Protein AF-A0A2L2Y731-F1 (afdb_monomer_lite)

InterPro domains:
  IPR002656 Acyltransferase 3 domain [PF01757] (17-222)
  IPR052728 Oxygen and lipid transport regulator [PTHR11161] (10-225)

Structure (mmCIF, N/CA/C/O backbone):
data_AF-A0A2L2Y731-F1
#
_entry.id   AF-A0A2L2Y731-F1
#
loop_
_atom_site.group_PDB
_atom_site.id
_atom_site.type_symbol
_atom_site.label_atom_id
_atom_site.label_alt_id
_atom_site.label_comp_id
_atom_site.label_asym_id
_atom_site.label_entity_id
_atom_site.label_seq_id
_atom_site.pdbx_PDB_ins_code
_atom_site.Cartn_x
_atom_site.Cartn_y
_atom_site.Cartn_z
_atom_site.occupancy
_atom_site.B_iso_or_equiv
_atom_site.auth_seq_id
_atom_site.auth_comp_id
_atom_site.auth_asym_id
_atom_site.auth_atom_id
_atom_site.pdbx_PDB_model_num
ATOM 1 N N . ASP A 1 1 ? 22.117 -22.634 -29.879 1.00 52.34 1 ASP A N 1
ATOM 2 C CA . ASP A 1 1 ? 20.679 -22.924 -29.989 1.00 52.34 1 ASP A CA 1
ATOM 3 C C . ASP A 1 1 ? 19.854 -22.166 -28.967 1.00 52.34 1 ASP A C 1
ATOM 5 O O . ASP A 1 1 ? 20.030 -22.319 -27.766 1.00 52.34 1 ASP A O 1
ATOM 9 N N . VAL A 1 2 ? 18.979 -21.293 -29.460 1.00 63.28 2 VAL A N 1
ATOM 10 C CA . VAL A 1 2 ? 18.017 -20.523 -28.650 1.00 63.28 2 VAL A CA 1
ATOM 11 C C . VAL A 1 2 ? 16.899 -21.435 -28.133 1.00 63.28 2 VAL A C 1
ATOM 13 O O . VAL A 1 2 ? 16.412 -21.269 -27.020 1.00 63.28 2 VAL A O 1
ATOM 16 N N . THR A 1 3 ? 16.549 -22.458 -28.910 1.00 61.66 3 THR A N 1
ATOM 17 C CA . THR A 1 3 ? 15.542 -23.473 -28.587 1.00 61.66 3 THR A CA 1
ATOM 18 C C . THR A 1 3 ? 15.926 -24.340 -27.391 1.00 61.66 3 THR A C 1
ATOM 20 O O . THR A 1 3 ? 15.078 -24.579 -26.536 1.00 61.66 3 THR A O 1
ATOM 23 N N . THR A 1 4 ? 17.189 -24.757 -27.262 1.00 68.75 4 THR A N 1
ATOM 24 C CA . THR A 1 4 ? 17.664 -25.487 -26.071 1.00 68.75 4 THR A CA 1
ATOM 25 C C . THR A 1 4 ? 17.659 -24.607 -24.825 1.00 68.75 4 THR A C 1
ATOM 27 O O . THR A 1 4 ? 17.184 -25.050 -23.786 1.00 68.75 4 THR A O 1
ATOM 30 N N . ARG A 1 5 ? 18.054 -23.331 -24.933 1.00 65.69 5 ARG A N 1
ATOM 31 C CA . ARG A 1 5 ? 17.978 -22.372 -23.812 1.00 65.69 5 ARG A CA 1
ATOM 32 C C . ARG A 1 5 ? 16.540 -22.106 -23.352 1.00 65.69 5 ARG A C 1
ATOM 34 O O . ARG A 1 5 ? 16.293 -22.017 -22.153 1.00 65.69 5 ARG A O 1
ATOM 41 N N . LEU A 1 6 ? 15.589 -22.017 -24.283 1.00 65.62 6 LEU A N 1
ATOM 42 C CA . LEU A 1 6 ? 14.163 -21.885 -23.960 1.00 65.62 6 LEU A CA 1
ATOM 43 C C . LEU A 1 6 ? 13.609 -23.155 -23.300 1.00 65.62 6 LEU A C 1
ATOM 45 O O . LEU A 1 6 ? 12.888 -23.065 -22.310 1.00 65.62 6 LEU A O 1
ATOM 49 N N . LEU A 1 7 ? 13.981 -24.336 -23.800 1.00 68.81 7 LEU A N 1
ATOM 50 C CA . LEU A 1 7 ? 13.594 -25.623 -23.212 1.00 68.81 7 LEU A CA 1
ATOM 51 C C . LEU A 1 7 ? 14.143 -25.804 -21.792 1.00 68.81 7 LEU A C 1
ATOM 53 O O . LEU A 1 7 ? 13.416 -26.268 -20.911 1.00 68.81 7 LEU A O 1
ATOM 57 N N . ASP A 1 8 ? 15.388 -25.401 -21.551 1.00 74.50 8 ASP A N 1
ATOM 58 C CA . ASP A 1 8 ? 15.994 -25.425 -20.221 1.00 74.50 8 ASP A CA 1
ATOM 59 C C . ASP A 1 8 ? 15.313 -24.426 -19.278 1.00 74.50 8 ASP A C 1
ATOM 61 O O . ASP A 1 8 ? 15.026 -24.769 -18.129 1.00 74.50 8 ASP A O 1
ATOM 65 N N . GLY A 1 9 ? 14.953 -23.238 -19.774 1.00 68.06 9 GLY A N 1
ATOM 66 C CA . GLY A 1 9 ? 14.154 -22.255 -19.039 1.00 68.06 9 GLY A CA 1
ATOM 67 C C . GLY A 1 9 ? 12.773 -22.783 -18.637 1.00 68.06 9 GLY A C 1
ATOM 68 O O . GLY A 1 9 ? 12.372 -22.638 -17.486 1.00 68.06 9 GLY A O 1
ATOM 69 N N . VAL A 1 10 ? 12.069 -23.477 -19.537 1.00 68.44 10 VAL A N 1
ATOM 70 C CA . VAL A 1 10 ? 10.760 -24.095 -19.248 1.00 68.44 10 VAL A CA 1
ATOM 71 C C . VAL A 1 10 ? 10.890 -25.254 -18.250 1.00 68.44 10 VAL A C 1
ATOM 73 O O . VAL A 1 10 ? 10.074 -25.387 -17.336 1.00 68.44 10 VAL A O 1
ATOM 76 N N . ARG A 1 11 ? 11.941 -26.077 -18.363 1.00 70.19 11 ARG A N 1
ATOM 77 C CA . ARG A 1 11 ? 12.226 -27.152 -17.394 1.00 70.19 11 ARG A CA 1
ATOM 78 C C . ARG A 1 11 ? 12.587 -26.610 -16.014 1.00 70.19 11 ARG A C 1
ATOM 80 O O . ARG A 1 11 ? 12.202 -27.209 -15.010 1.00 70.19 11 ARG A O 1
ATOM 87 N N . LEU A 1 12 ? 13.312 -25.493 -15.953 1.00 72.00 12 LEU A N 1
ATOM 88 C CA . LEU A 1 12 ? 13.607 -24.791 -14.707 1.00 72.00 12 LEU A CA 1
ATOM 89 C C . LEU A 1 12 ? 12.326 -24.194 -14.114 1.00 72.00 12 LEU A C 1
ATOM 91 O O . LEU A 1 12 ? 12.081 -24.369 -12.921 1.00 72.00 12 LEU A O 1
ATOM 95 N N . ALA A 1 13 ? 11.478 -23.601 -14.962 1.00 65.19 13 ALA A N 1
ATOM 96 C CA . ALA A 1 13 ? 10.186 -23.055 -14.577 1.00 65.19 13 ALA A CA 1
ATOM 97 C C . ALA A 1 13 ? 9.284 -24.101 -13.918 1.00 65.19 13 ALA A C 1
ATOM 99 O O . ALA A 1 13 ? 8.671 -23.820 -12.895 1.00 65.19 13 ALA A O 1
ATOM 100 N N . GLY A 1 14 ? 9.257 -25.333 -14.429 1.00 66.31 14 GLY A N 1
ATOM 101 C CA . GLY A 1 14 ? 8.464 -26.433 -13.868 1.00 66.31 14 GLY A CA 1
ATOM 102 C C . GLY A 1 14 ? 8.886 -26.924 -12.473 1.00 66.31 14 GLY A C 1
ATOM 103 O O . GLY A 1 14 ? 8.157 -27.707 -11.866 1.00 66.31 14 GLY A O 1
ATOM 104 N N . ARG A 1 15 ? 10.034 -26.495 -11.928 1.00 79.00 15 ARG A N 1
ATOM 105 C CA . ARG A 1 15 ? 10.490 -26.928 -10.594 1.00 79.00 15 ARG A CA 1
ATOM 106 C C . ARG A 1 15 ? 9.711 -26.222 -9.487 1.00 79.00 15 ARG A C 1
ATOM 108 O O . ARG A 1 15 ? 9.600 -25.003 -9.493 1.00 79.00 15 ARG A O 1
ATOM 115 N N . PHE A 1 16 ? 9.294 -26.968 -8.463 1.00 76.56 16 PHE A N 1
ATOM 116 C CA . PHE A 1 16 ? 8.518 -26.445 -7.328 1.00 76.56 16 PHE A CA 1
ATOM 117 C C . PHE A 1 16 ? 9.121 -25.186 -6.675 1.00 76.56 16 PHE A C 1
ATOM 119 O O . PHE A 1 16 ? 8.419 -24.209 -6.440 1.00 76.56 16 PHE A O 1
ATOM 126 N N . PHE A 1 17 ? 10.433 -25.157 -6.431 1.00 77.81 17 PHE A N 1
ATOM 127 C CA . PHE A 1 17 ? 11.078 -23.976 -5.843 1.00 77.81 17 PHE A CA 1
ATOM 128 C C . PHE A 1 17 ? 11.054 -22.755 -6.767 1.00 77.81 17 PHE A C 1
ATOM 130 O O . PHE A 1 17 ? 10.867 -21.631 -6.310 1.00 77.81 17 PHE A O 1
ATOM 137 N N . PHE A 1 18 ? 11.198 -22.972 -8.073 1.00 75.00 18 PHE A N 1
ATOM 138 C CA . PHE A 1 18 ? 11.141 -21.892 -9.051 1.00 75.00 18 PHE A CA 1
ATOM 139 C C . PHE A 1 18 ? 9.704 -21.379 -9.232 1.00 75.00 18 PHE A C 1
ATOM 141 O O . PHE A 1 18 ? 9.495 -20.190 -9.451 1.00 75.00 18 PHE A O 1
ATOM 148 N N . GLN A 1 19 ? 8.700 -22.237 -9.028 1.00 71.38 19 GLN A N 1
ATOM 149 C CA . GLN A 1 19 ? 7.291 -21.834 -8.987 1.00 71.38 19 GLN A CA 1
ATOM 150 C C . GLN A 1 19 ? 7.000 -20.839 -7.866 1.00 71.38 19 GLN A C 1
ATOM 152 O O . GLN A 1 19 ? 6.260 -19.882 -8.082 1.00 71.38 19 GLN A O 1
ATOM 157 N N . ILE A 1 20 ? 7.593 -21.023 -6.682 1.00 74.69 20 ILE A N 1
ATOM 158 C CA . ILE A 1 20 ? 7.459 -20.054 -5.583 1.00 74.69 20 ILE A CA 1
ATOM 159 C C . ILE A 1 20 ? 8.013 -18.692 -6.020 1.00 74.69 20 ILE A C 1
ATOM 161 O O . ILE A 1 20 ? 7.369 -17.669 -5.800 1.00 74.69 20 ILE A O 1
ATOM 165 N N . ALA A 1 21 ? 9.167 -18.680 -6.694 1.00 73.56 21 ALA A N 1
ATOM 166 C CA . ALA A 1 21 ? 9.780 -17.452 -7.188 1.00 73.56 21 ALA A CA 1
ATOM 167 C C . ALA A 1 21 ? 8.925 -16.755 -8.264 1.00 73.56 21 ALA A C 1
ATOM 169 O O . ALA A 1 21 ? 8.731 -15.544 -8.185 1.00 73.56 21 ALA A O 1
ATOM 170 N N . ILE A 1 22 ? 8.349 -17.489 -9.225 1.00 69.00 22 ILE A N 1
ATOM 171 C CA . ILE A 1 22 ? 7.478 -16.902 -10.265 1.00 69.00 22 ILE A CA 1
ATOM 172 C C . ILE A 1 22 ? 6.178 -16.343 -9.663 1.00 69.00 22 ILE A C 1
ATOM 174 O O . ILE A 1 22 ? 5.722 -15.269 -10.053 1.00 69.00 22 ILE A O 1
ATOM 178 N N . ASN A 1 23 ? 5.585 -17.033 -8.685 1.00 71.00 23 ASN A N 1
ATOM 179 C CA . ASN A 1 23 ? 4.350 -16.584 -8.031 1.00 71.00 23 ASN A CA 1
ATOM 180 C C . ASN A 1 23 ? 4.553 -15.399 -7.070 1.00 71.00 23 ASN A C 1
ATOM 182 O O . ASN A 1 23 ? 3.579 -14.892 -6.511 1.00 71.00 23 ASN A O 1
ATOM 186 N N . SER A 1 24 ? 5.784 -14.896 -6.919 1.00 71.25 24 SER A N 1
ATOM 187 C CA . SER A 1 24 ? 6.068 -13.665 -6.169 1.00 71.25 24 SER A CA 1
ATOM 188 C C . SER A 1 24 ? 5.296 -12.443 -6.684 1.00 71.25 24 SER A C 1
ATOM 190 O O . SER A 1 24 ? 5.097 -11.495 -5.930 1.00 71.25 24 SER A O 1
ATOM 192 N N . PHE A 1 25 ? 4.761 -12.487 -7.909 1.00 70.94 25 PHE A N 1
ATOM 193 C CA . PHE A 1 25 ? 3.849 -11.471 -8.446 1.00 70.94 25 PHE A CA 1
ATOM 194 C C . PHE A 1 25 ? 2.608 -11.204 -7.572 1.00 70.94 25 PHE A C 1
ATOM 196 O O . PHE A 1 25 ? 2.080 -10.095 -7.618 1.00 70.94 25 PHE A O 1
ATOM 203 N N . ALA A 1 26 ? 2.166 -12.173 -6.760 1.00 74.50 26 ALA A N 1
ATOM 204 C CA . ALA A 1 26 ? 1.059 -12.012 -5.808 1.00 74.50 26 ALA A CA 1
ATOM 205 C C . ALA A 1 26 ? 1.497 -11.482 -4.423 1.00 74.50 26 ALA A C 1
ATOM 207 O O . ALA A 1 26 ? 0.662 -11.227 -3.557 1.00 74.50 26 ALA A O 1
ATOM 208 N N . ALA A 1 27 ? 2.800 -11.302 -4.180 1.00 81.75 27 ALA A N 1
ATOM 209 C CA . ALA A 1 27 ? 3.315 -10.792 -2.909 1.00 81.75 27 ALA A CA 1
ATOM 210 C C . ALA A 1 27 ? 2.786 -9.392 -2.515 1.00 81.75 27 ALA A C 1
ATOM 212 O O . ALA A 1 27 ? 2.517 -9.204 -1.324 1.00 81.75 27 ALA A O 1
ATOM 213 N N . PRO A 1 28 ? 2.579 -8.426 -3.438 1.00 86.25 28 PRO A N 1
ATOM 214 C CA . PRO A 1 28 ? 2.056 -7.096 -3.107 1.00 86.25 28 PRO A CA 1
ATOM 215 C C . PRO A 1 28 ? 0.756 -7.108 -2.291 1.00 86.25 28 PRO A C 1
ATOM 217 O O . PRO A 1 28 ? 0.604 -6.319 -1.357 1.00 86.25 28 PRO A O 1
ATOM 220 N N . ASP A 1 29 ? -0.142 -8.061 -2.558 1.00 88.81 29 ASP A N 1
ATOM 221 C CA . ASP A 1 29 ? -1.413 -8.203 -1.839 1.00 88.81 29 ASP A CA 1
ATOM 222 C C . ASP A 1 29 ? -1.241 -8.497 -0.349 1.00 88.81 29 ASP A C 1
ATOM 224 O O . ASP A 1 29 ? -2.038 -8.047 0.479 1.00 88.81 29 ASP A O 1
ATOM 228 N N . THR A 1 30 ? -0.170 -9.201 0.025 1.00 91.81 30 TH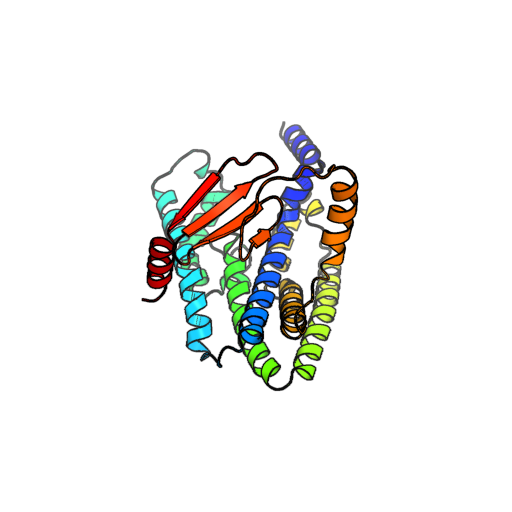R A N 1
ATOM 229 C CA . THR A 1 30 ? 0.130 -9.454 1.438 1.00 91.81 30 THR A CA 1
ATOM 230 C C . THR A 1 30 ? 0.528 -8.171 2.157 1.00 91.81 30 THR A C 1
ATOM 232 O O . THR A 1 30 ? 0.092 -7.937 3.285 1.00 91.81 30 THR A O 1
ATOM 235 N N . PHE A 1 31 ? 1.286 -7.291 1.500 1.00 93.00 31 PHE A N 1
ATOM 236 C CA . PHE A 1 31 ? 1.674 -6.011 2.080 1.00 93.00 31 PHE A CA 1
ATOM 237 C C . PHE A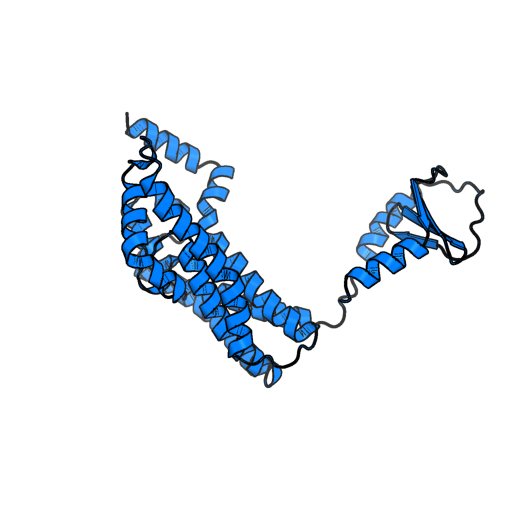 1 31 ? 0.483 -5.055 2.196 1.00 93.00 31 PHE A C 1
ATOM 239 O O . PHE A 1 31 ? 0.335 -4.401 3.232 1.00 93.00 31 PHE A O 1
ATOM 246 N N . PHE A 1 32 ? -0.418 -5.036 1.208 1.00 94.38 32 PHE A N 1
ATOM 247 C CA . PHE A 1 32 ? -1.672 -4.282 1.299 1.00 94.38 32 PHE A CA 1
ATOM 248 C C . PHE A 1 32 ? -2.548 -4.775 2.455 1.00 94.38 32 PHE A C 1
ATOM 250 O O . PHE A 1 32 ? -3.030 -3.965 3.254 1.00 94.38 32 PHE A O 1
ATOM 257 N N . PHE A 1 33 ? -2.690 -6.094 2.612 1.00 95.56 33 PHE A N 1
ATOM 258 C CA . PHE A 1 33 ? -3.380 -6.689 3.756 1.00 95.56 33 PHE A CA 1
ATOM 259 C C . PHE A 1 33 ? -2.761 -6.240 5.090 1.00 95.56 33 PHE A C 1
ATOM 261 O O . PHE A 1 33 ? -3.475 -5.741 5.966 1.00 95.56 33 PHE A O 1
ATOM 268 N N . ILE A 1 34 ? -1.437 -6.369 5.241 1.00 95.44 34 ILE A N 1
ATOM 269 C CA . ILE A 1 34 ? -0.715 -5.979 6.463 1.00 95.44 34 ILE A CA 1
ATOM 270 C C . ILE A 1 34 ? -0.903 -4.486 6.744 1.00 95.44 34 ILE A C 1
ATOM 272 O O . ILE A 1 34 ? -1.127 -4.095 7.892 1.00 95.44 34 ILE A O 1
ATOM 276 N N . SER A 1 35 ? -0.852 -3.648 5.710 1.00 94.81 35 SER A N 1
ATOM 277 C CA . SER A 1 35 ? -1.032 -2.208 5.846 1.00 94.81 35 SER A CA 1
ATOM 278 C C . SER A 1 35 ? -2.410 -1.851 6.406 1.00 94.81 35 SER A C 1
ATOM 280 O O . SER A 1 35 ? -2.499 -1.170 7.432 1.00 94.81 35 SER A O 1
ATOM 282 N N . GLY A 1 36 ? -3.488 -2.350 5.791 1.00 95.38 36 GLY A N 1
ATOM 283 C CA . GLY A 1 36 ? -4.854 -2.108 6.264 1.00 95.38 36 GLY A CA 1
ATOM 284 C C . GLY A 1 36 ? -5.088 -2.657 7.675 1.00 95.38 36 GLY A C 1
ATOM 285 O O . GLY A 1 36 ? -5.687 -1.983 8.520 1.00 95.38 36 GLY A O 1
ATOM 286 N N . PHE A 1 37 ? -4.546 -3.847 7.958 1.00 96.12 37 PHE A N 1
ATOM 287 C CA . PHE A 1 37 ? -4.585 -4.470 9.280 1.00 96.12 37 PHE A CA 1
ATOM 288 C C . PHE A 1 37 ? -3.946 -3.584 10.351 1.00 96.12 37 PHE A C 1
ATOM 290 O O . PHE A 1 37 ? -4.599 -3.257 11.345 1.00 96.12 37 PHE A O 1
ATOM 297 N N . LEU A 1 38 ? -2.696 -3.161 10.149 1.00 94.50 38 LEU A N 1
ATOM 298 C CA . LEU A 1 38 ? -1.937 -2.397 11.139 1.00 94.50 38 LEU A CA 1
ATOM 299 C C . LEU A 1 38 ? -2.563 -1.034 11.416 1.00 94.50 38 LEU A C 1
ATOM 301 O O . LEU A 1 38 ? -2.628 -0.624 12.577 1.00 94.50 38 LEU A O 1
ATOM 305 N N . VAL A 1 39 ? -3.048 -0.338 10.387 1.00 94.25 39 VAL A N 1
ATOM 306 C CA . VAL A 1 39 ? -3.658 0.990 10.544 1.00 94.25 39 VAL A CA 1
ATOM 307 C C . VAL A 1 39 ? -4.889 0.917 11.442 1.00 94.25 39 VAL A C 1
ATOM 309 O O . VAL A 1 39 ? -5.013 1.705 12.380 1.00 94.25 39 VAL A O 1
ATOM 312 N N . VAL A 1 40 ? -5.777 -0.048 11.204 1.00 94.69 40 VAL A N 1
ATOM 313 C CA . VAL A 1 40 ? -7.011 -0.194 11.988 1.00 94.69 40 VAL A CA 1
ATOM 314 C C . VAL A 1 40 ? -6.721 -0.781 13.361 1.00 94.69 40 VAL A C 1
ATOM 316 O O . VAL A 1 40 ? -7.232 -0.265 14.355 1.00 94.69 40 VAL A O 1
ATOM 319 N N . TYR A 1 41 ? -5.874 -1.811 13.433 1.00 94.31 41 TYR A N 1
ATOM 320 C CA . TYR A 1 41 ? -5.507 -2.451 14.691 1.00 94.31 41 TYR A CA 1
ATOM 321 C C . TYR A 1 41 ? -4.855 -1.455 15.652 1.00 94.31 41 TYR A C 1
ATOM 323 O O . TYR A 1 41 ? -5.325 -1.318 16.775 1.00 94.31 41 TYR A O 1
ATOM 331 N N . SER A 1 42 ? -3.839 -0.705 15.218 1.00 91.88 42 SER A N 1
ATOM 332 C CA . SER A 1 42 ? -3.160 0.284 16.069 1.00 91.88 42 SER A CA 1
ATOM 333 C C . SER A 1 42 ? -4.110 1.384 16.550 1.00 91.88 42 SER A C 1
ATOM 335 O O . SER A 1 42 ? -4.182 1.653 17.748 1.00 91.88 42 SER A O 1
ATOM 337 N N . ASN A 1 43 ? -4.905 1.968 15.648 1.00 91.62 43 ASN A N 1
ATOM 338 C CA . ASN A 1 43 ? -5.817 3.061 15.986 1.00 91.62 43 ASN A CA 1
ATOM 339 C C . ASN A 1 43 ? -6.955 2.635 16.920 1.00 91.62 43 ASN A C 1
ATOM 341 O O . ASN A 1 43 ? -7.367 3.432 17.763 1.00 91.62 43 ASN A O 1
ATOM 345 N N . MET A 1 44 ? -7.474 1.415 16.767 1.00 90.00 44 MET A N 1
ATOM 346 C CA . MET A 1 44 ? -8.564 0.894 17.599 1.00 90.00 44 MET A CA 1
ATOM 347 C C . MET A 1 44 ? -8.052 0.289 18.908 1.00 90.00 44 MET A C 1
ATOM 349 O O . MET A 1 44 ? -8.656 0.498 19.954 1.00 90.00 44 MET A O 1
ATOM 353 N N . LYS A 1 45 ? -6.932 -0.442 18.884 1.00 88.56 45 LYS A N 1
ATOM 354 C CA . LYS A 1 45 ? -6.387 -1.107 20.075 1.00 88.56 45 LYS A CA 1
ATOM 355 C C . LYS A 1 45 ? -5.815 -0.114 21.080 1.00 88.56 45 LYS A C 1
ATOM 357 O O . LYS A 1 45 ? -6.012 -0.295 22.278 1.00 88.56 45 LYS A O 1
ATOM 362 N N . LEU A 1 46 ? -5.111 0.905 20.588 1.00 86.50 46 LEU A N 1
ATOM 363 C CA . LEU A 1 46 ? -4.502 1.950 21.412 1.00 86.50 46 LEU A CA 1
ATOM 364 C C . LEU A 1 46 ? -5.446 3.139 21.651 1.00 86.50 46 LEU A C 1
ATOM 366 O O . LEU A 1 46 ? -5.047 4.089 22.312 1.00 86.50 46 LEU A O 1
ATOM 370 N N . ASN A 1 47 ? -6.679 3.103 21.120 1.00 85.38 47 ASN A N 1
ATOM 371 C CA . ASN A 1 47 ? -7.649 4.203 21.197 1.00 85.38 47 ASN A CA 1
ATOM 372 C C . ASN A 1 47 ? -7.036 5.570 20.838 1.00 85.38 47 ASN A C 1
ATOM 374 O O . ASN A 1 47 ? -7.247 6.565 21.532 1.00 85.38 47 ASN A O 1
ATOM 378 N N . LEU A 1 48 ? -6.263 5.619 19.748 1.00 87.00 48 LEU A N 1
ATOM 379 C CA . LEU A 1 48 ? -5.581 6.845 19.337 1.00 87.00 48 LEU A CA 1
ATOM 380 C C . LEU A 1 48 ? -6.596 7.948 18.995 1.00 87.00 48 LEU A C 1
ATOM 382 O O . LEU A 1 48 ? -7.633 7.655 18.377 1.00 87.00 48 LEU A O 1
ATOM 386 N N . PRO A 1 49 ? -6.298 9.217 19.338 1.00 87.38 49 PRO A N 1
ATOM 387 C CA . PRO A 1 49 ? -7.152 10.339 18.983 1.00 87.38 49 PRO A CA 1
ATOM 388 C C . PRO A 1 49 ? -7.265 10.486 17.463 1.00 87.38 49 PRO A C 1
ATOM 390 O O . PRO A 1 49 ? -6.484 9.939 16.678 1.00 87.38 49 PRO A O 1
ATOM 393 N N . LYS A 1 50 ? -8.270 11.242 17.017 1.00 86.62 50 LYS A N 1
ATOM 394 C CA . LYS A 1 50 ? -8.431 11.532 15.593 1.00 86.62 50 LYS A CA 1
ATOM 395 C C . LYS A 1 50 ? -7.282 12.421 15.117 1.00 86.62 50 LYS A C 1
ATOM 397 O O . LYS A 1 50 ? -7.244 13.609 15.408 1.00 86.62 50 LYS A O 1
ATOM 402 N N . ILE A 1 51 ? -6.396 11.834 14.325 1.00 88.44 51 ILE A N 1
ATOM 403 C CA . ILE A 1 51 ? -5.314 12.545 13.650 1.00 88.44 51 ILE A CA 1
ATOM 404 C C . ILE A 1 51 ? -5.907 13.369 12.489 1.00 88.44 51 ILE A C 1
ATOM 406 O O . ILE A 1 51 ? -6.787 12.862 11.775 1.00 88.44 51 ILE A O 1
ATOM 410 N N . PRO A 1 52 ? -5.483 14.629 12.275 1.00 93.50 52 PRO A N 1
ATOM 411 C CA . PRO A 1 52 ? -5.915 15.409 11.119 1.00 93.50 52 PRO A CA 1
ATOM 412 C C . PRO A 1 52 ? -5.458 14.749 9.812 1.00 93.50 52 PRO A C 1
ATOM 414 O O . PRO A 1 52 ? -4.370 14.182 9.737 1.00 93.50 52 PRO A O 1
ATOM 417 N N . PHE A 1 53 ? -6.298 14.834 8.776 1.00 93.25 53 PHE A N 1
ATOM 418 C CA . PHE A 1 53 ? -6.080 14.166 7.487 1.00 93.25 53 PHE A CA 1
ATOM 419 C C . PHE A 1 53 ? -4.700 14.464 6.891 1.00 93.25 53 PHE A C 1
ATOM 421 O O . PHE A 1 53 ? -3.975 13.543 6.524 1.00 93.25 53 PHE A O 1
ATOM 428 N N . VAL A 1 54 ? -4.320 15.745 6.866 1.00 93.81 54 VAL A N 1
ATOM 429 C CA . VAL A 1 54 ? -3.047 16.195 6.289 1.00 93.81 54 VAL A CA 1
ATOM 430 C C . VAL A 1 54 ? -1.867 15.532 6.989 1.00 93.81 54 VAL A C 1
ATOM 432 O O . VAL A 1 54 ? -1.025 14.948 6.322 1.00 93.81 54 VAL A O 1
ATOM 435 N N . TYR A 1 55 ? -1.832 15.544 8.324 1.00 93.19 55 TYR A N 1
ATOM 436 C CA . TYR A 1 55 ? -0.747 14.913 9.081 1.00 93.19 55 TYR A CA 1
ATOM 437 C C . TYR A 1 55 ? -0.707 13.398 8.863 1.00 93.19 55 TYR A C 1
ATOM 439 O O . TYR A 1 55 ? 0.362 12.828 8.667 1.00 93.19 55 TYR A O 1
ATOM 447 N N . PHE A 1 56 ? -1.875 12.748 8.855 1.00 92.06 56 PHE A N 1
ATOM 448 C CA . PHE A 1 56 ? -1.984 11.303 8.666 1.00 92.06 56 PHE A CA 1
ATOM 449 C C . PHE A 1 56 ? -1.356 10.850 7.344 1.00 92.06 56 PHE A C 1
ATOM 451 O O . PHE A 1 56 ? -0.574 9.898 7.343 1.00 92.06 56 PHE A O 1
ATOM 458 N N . VAL A 1 57 ? -1.668 11.544 6.243 1.00 94.19 57 VAL A N 1
ATOM 459 C CA . VAL A 1 57 ? -1.144 11.246 4.900 1.00 94.19 57 VAL A CA 1
ATOM 460 C C . VAL A 1 57 ? 0.307 11.696 4.760 1.00 94.19 57 VAL A C 1
ATOM 462 O O . VAL A 1 57 ? 1.140 10.912 4.309 1.00 94.19 57 VAL A O 1
ATOM 465 N N . LEU A 1 58 ? 0.632 12.918 5.194 1.00 94.38 58 LEU A N 1
ATOM 466 C CA . LEU A 1 58 ? 1.966 13.499 5.047 1.00 94.38 58 LEU A CA 1
ATOM 467 C C . LEU A 1 58 ? 3.032 12.689 5.790 1.00 94.38 58 LEU A C 1
ATOM 469 O O . LEU A 1 58 ? 4.106 12.460 5.244 1.00 94.38 58 LEU A O 1
ATOM 473 N N . TYR A 1 59 ? 2.728 12.196 6.994 1.00 92.38 59 TYR A N 1
ATOM 474 C CA . TYR A 1 59 ? 3.650 11.354 7.758 1.00 92.38 59 TYR A CA 1
ATOM 475 C C . TYR A 1 59 ? 4.045 10.088 6.986 1.00 92.38 59 TYR A C 1
ATOM 477 O O . TYR A 1 59 ? 5.219 9.722 6.924 1.00 92.38 59 TYR A O 1
ATOM 485 N N . ARG A 1 60 ? 3.072 9.428 6.344 1.00 93.56 60 ARG A N 1
ATOM 486 C CA . ARG A 1 60 ? 3.340 8.234 5.533 1.00 93.56 60 ARG A CA 1
ATOM 487 C C . ARG A 1 60 ? 4.048 8.585 4.225 1.00 93.56 60 ARG A C 1
ATOM 489 O O . ARG A 1 60 ? 4.973 7.880 3.835 1.00 93.56 60 ARG A O 1
ATOM 496 N N . TYR A 1 61 ? 3.653 9.683 3.585 1.00 93.81 61 TYR A N 1
ATOM 497 C CA . TYR A 1 61 ? 4.267 10.176 2.354 1.00 93.81 61 TYR A CA 1
ATOM 498 C C . TYR A 1 61 ? 5.759 10.487 2.548 1.00 93.81 61 TYR A C 1
ATOM 500 O O . TYR A 1 61 ? 6.594 9.956 1.822 1.00 93.81 61 TYR A O 1
ATOM 508 N N . LEU A 1 62 ? 6.114 11.258 3.584 1.00 94.31 62 LEU A N 1
ATOM 509 C CA . LEU A 1 62 ? 7.505 11.599 3.909 1.00 94.31 62 LEU A CA 1
ATOM 510 C C . LEU A 1 62 ? 8.339 10.389 4.345 1.00 94.31 62 LEU A C 1
ATOM 512 O O . LEU A 1 62 ? 9.560 10.423 4.251 1.00 94.31 62 LEU A O 1
ATOM 516 N N . ARG A 1 63 ? 7.703 9.311 4.806 1.00 94.00 63 ARG A N 1
ATOM 517 C CA . ARG A 1 63 ? 8.398 8.062 5.127 1.00 94.00 63 ARG A CA 1
ATOM 518 C C . ARG A 1 63 ? 8.728 7.234 3.883 1.00 94.00 63 ARG A C 1
ATOM 520 O O . ARG A 1 63 ? 9.766 6.582 3.866 1.00 94.00 63 ARG A O 1
ATOM 527 N N . LEU A 1 64 ? 7.840 7.204 2.888 1.00 91.88 64 LEU A N 1
ATOM 528 C CA . LEU A 1 64 ? 7.954 6.306 1.730 1.00 91.88 64 LEU A CA 1
ATOM 529 C C . LEU A 1 64 ? 8.610 6.969 0.518 1.00 91.88 64 LEU A C 1
ATOM 531 O O . LEU A 1 64 ? 9.470 6.364 -0.115 1.00 91.88 64 LEU A O 1
ATOM 535 N N . VAL A 1 65 ? 8.226 8.204 0.196 1.00 91.38 65 VAL A N 1
ATOM 536 C CA . VAL A 1 65 ? 8.612 8.855 -1.063 1.00 91.38 65 VAL A CA 1
ATOM 537 C C . VAL A 1 65 ? 10.084 9.284 -1.094 1.00 91.38 65 VAL A C 1
ATOM 539 O O . VAL A 1 65 ? 10.736 8.993 -2.095 1.00 91.38 65 VAL A O 1
ATOM 542 N N . PRO A 1 66 ? 10.676 9.892 -0.045 1.00 92.62 66 PRO A N 1
ATOM 543 C CA . PRO A 1 66 ? 12.077 10.315 -0.105 1.00 92.62 66 PRO A CA 1
ATOM 544 C C . PRO A 1 66 ? 13.078 9.170 -0.345 1.00 92.62 66 PRO A C 1
ATOM 546 O O . PRO A 1 66 ? 13.940 9.338 -1.208 1.00 92.62 66 PRO A O 1
ATOM 549 N N . PRO A 1 67 ? 12.962 7.992 0.308 1.00 92.69 67 PRO A N 1
ATOM 550 C CA . PRO A 1 67 ? 13.817 6.846 -0.010 1.00 92.69 67 PRO A CA 1
ATOM 551 C C . PRO A 1 67 ? 13.714 6.390 -1.470 1.00 92.69 67 PRO A C 1
ATOM 553 O O . PRO A 1 67 ? 14.726 6.090 -2.095 1.00 92.69 67 PRO A O 1
ATOM 556 N N . ILE A 1 68 ? 12.505 6.369 -2.038 1.00 90.38 68 ILE A N 1
ATOM 557 C CA . ILE A 1 68 ? 12.303 5.975 -3.440 1.00 90.38 68 ILE A CA 1
ATOM 558 C C . ILE A 1 68 ? 12.908 7.008 -4.381 1.00 90.38 68 ILE A C 1
ATOM 560 O O . ILE A 1 68 ? 13.573 6.638 -5.341 1.00 90.38 68 ILE A O 1
ATOM 564 N N . MET A 1 69 ? 12.725 8.295 -4.094 1.00 90.62 69 MET A N 1
ATOM 565 C CA . MET A 1 69 ? 13.319 9.365 -4.891 1.00 90.62 69 MET A CA 1
ATOM 566 C C . MET A 1 69 ? 14.845 9.317 -4.863 1.00 90.62 69 MET A C 1
ATOM 568 O O . MET A 1 69 ? 15.477 9.545 -5.890 1.00 90.62 69 MET A O 1
ATOM 572 N N . PHE A 1 70 ? 15.434 8.961 -3.720 1.00 92.06 70 PHE A N 1
ATOM 573 C CA . PHE A 1 70 ? 16.868 8.721 -3.622 1.00 92.06 70 PHE A CA 1
ATOM 574 C C . PHE A 1 70 ? 17.307 7.562 -4.528 1.00 92.06 70 PHE A C 1
ATOM 576 O O . PHE A 1 70 ? 18.253 7.717 -5.295 1.00 92.06 70 PHE A O 1
ATOM 583 N N . ILE A 1 71 ? 16.588 6.435 -4.505 1.00 89.88 71 ILE A N 1
ATOM 584 C CA . ILE A 1 71 ? 16.885 5.275 -5.361 1.00 89.88 71 ILE A CA 1
ATOM 585 C C . ILE A 1 71 ? 16.746 5.627 -6.848 1.00 89.88 71 ILE A C 1
ATOM 587 O O . ILE A 1 71 ? 17.622 5.277 -7.633 1.00 89.88 71 ILE A O 1
ATOM 591 N N . ILE A 1 72 ? 15.690 6.348 -7.238 1.00 88.12 72 ILE A N 1
ATOM 592 C CA . ILE A 1 72 ? 15.497 6.816 -8.620 1.00 88.12 72 ILE A CA 1
ATOM 593 C C . ILE A 1 72 ? 16.656 7.728 -9.042 1.00 88.12 72 ILE A C 1
ATOM 595 O O . ILE A 1 72 ? 17.188 7.572 -10.137 1.00 88.12 72 ILE A O 1
ATOM 599 N N . GLY A 1 73 ? 17.089 8.641 -8.169 1.00 88.19 73 GLY A N 1
ATOM 600 C CA . GLY A 1 73 ? 18.237 9.508 -8.434 1.00 88.19 73 GLY A CA 1
ATOM 601 C C . GLY A 1 73 ? 19.532 8.721 -8.638 1.00 88.19 73 GLY A C 1
ATOM 602 O O . GLY A 1 73 ? 20.233 8.941 -9.621 1.00 88.19 73 GLY A O 1
ATOM 603 N N . VAL A 1 74 ? 19.826 7.758 -7.757 1.00 87.12 74 VAL A N 1
ATOM 604 C CA . VAL A 1 74 ? 20.993 6.869 -7.898 1.00 87.12 74 VAL A CA 1
ATOM 605 C C . VAL A 1 74 ? 20.916 6.062 -9.192 1.00 87.12 74 VAL A C 1
ATOM 607 O O . VAL A 1 74 ? 21.925 5.924 -9.873 1.00 87.12 74 VAL A O 1
ATOM 610 N N . TRP A 1 75 ? 19.732 5.574 -9.562 1.00 83.44 75 TRP A N 1
ATOM 611 C CA . TRP A 1 75 ? 19.522 4.808 -10.789 1.00 83.44 75 TRP A CA 1
ATOM 612 C C . TRP A 1 75 ? 19.830 5.625 -12.049 1.00 83.44 75 TRP A C 1
ATOM 614 O O . TRP A 1 75 ? 20.611 5.188 -12.894 1.00 83.44 75 TRP A O 1
ATOM 624 N N . ILE A 1 76 ? 19.303 6.849 -12.137 1.00 83.50 76 ILE A N 1
ATOM 625 C CA . ILE A 1 76 ? 19.581 7.765 -13.255 1.00 83.50 76 ILE A CA 1
ATOM 626 C C . ILE A 1 76 ? 21.080 8.110 -13.309 1.00 83.50 76 ILE A C 1
ATOM 628 O O . ILE A 1 76 ? 21.683 8.108 -14.380 1.00 83.50 76 ILE A O 1
ATOM 632 N N . LEU A 1 77 ? 21.717 8.341 -12.156 1.00 83.19 77 LEU A N 1
ATOM 633 C CA . LEU A 1 77 ? 23.152 8.634 -12.085 1.00 83.19 77 LEU A CA 1
ATOM 634 C C . LEU A 1 77 ? 24.025 7.428 -12.457 1.00 83.19 77 LEU A C 1
ATOM 636 O O . LEU A 1 77 ? 25.035 7.604 -13.136 1.00 83.19 77 LEU A O 1
ATOM 640 N N . SER A 1 78 ? 23.642 6.208 -12.068 1.00 77.94 78 SER A N 1
ATOM 641 C CA . SER A 1 78 ? 24.388 4.993 -12.423 1.00 77.94 78 SER A CA 1
ATOM 642 C C . SER A 1 78 ? 24.452 4.770 -13.931 1.00 77.94 78 SER A C 1
ATOM 644 O O . SER A 1 78 ? 25.488 4.337 -14.431 1.00 77.94 78 SER A O 1
ATOM 646 N N . ALA A 1 79 ? 23.421 5.187 -14.673 1.00 72.00 79 ALA A N 1
ATOM 647 C CA . ALA A 1 79 ? 23.425 5.140 -16.132 1.00 72.00 79 ALA A CA 1
ATOM 648 C C . ALA A 1 79 ? 24.507 6.011 -16.778 1.00 72.00 79 ALA A C 1
ATOM 650 O O . ALA A 1 79 ? 24.970 5.720 -17.877 1.00 72.00 79 ALA A O 1
ATOM 651 N N . SER A 1 80 ? 24.936 7.067 -16.086 1.00 69.88 80 SER A N 1
ATOM 652 C CA . SER A 1 80 ? 26.002 7.951 -16.562 1.00 69.88 80 SER A CA 1
ATOM 653 C C . SER A 1 80 ? 27.404 7.403 -16.269 1.00 69.88 80 SER A C 1
ATOM 655 O O . SER A 1 80 ? 28.369 7.853 -16.882 1.00 69.88 80 SER A O 1
ATOM 657 N N . ILE A 1 81 ? 27.527 6.458 -15.329 1.00 69.94 81 ILE A N 1
ATOM 658 C CA . ILE A 1 81 ? 28.808 5.963 -14.799 1.00 69.94 81 ILE A CA 1
ATOM 659 C C . ILE A 1 81 ? 29.152 4.575 -15.365 1.00 69.94 81 ILE A C 1
ATOM 661 O O . ILE A 1 81 ? 30.307 4.340 -15.721 1.00 69.94 81 ILE A O 1
ATOM 665 N N . ASP A 1 82 ? 28.171 3.679 -15.515 1.00 60.81 82 ASP A N 1
ATOM 666 C CA . ASP A 1 82 ? 28.401 2.284 -15.903 1.00 60.81 82 ASP A CA 1
ATOM 667 C C . ASP A 1 82 ? 27.977 1.991 -17.353 1.00 60.81 82 ASP A C 1
ATOM 669 O O . ASP A 1 82 ? 26.818 1.734 -17.655 1.00 60.81 82 ASP A O 1
ATOM 673 N N . GLN A 1 83 ? 28.949 1.924 -18.273 1.00 64.56 83 GLN A N 1
ATOM 674 C CA . GLN A 1 83 ? 28.747 1.439 -19.653 1.00 64.56 83 GLN A CA 1
ATOM 675 C C . GLN A 1 83 ? 29.056 -0.061 -19.811 1.00 64.56 83 GLN A C 1
ATOM 677 O O . GLN A 1 83 ? 29.568 -0.500 -20.847 1.00 64.56 83 GLN A O 1
ATOM 682 N N . GLY A 1 84 ? 28.794 -0.859 -18.773 1.00 67.69 84 GLY A N 1
ATOM 683 C CA . GLY A 1 84 ? 29.038 -2.300 -18.800 1.00 67.69 84 GLY A CA 1
ATOM 684 C C . GLY A 1 84 ? 28.218 -3.013 -19.892 1.00 67.69 84 GLY A C 1
ATOM 685 O O . GLY A 1 84 ? 27.110 -2.584 -20.211 1.00 67.69 84 GLY A O 1
ATOM 686 N N . PRO A 1 85 ? 28.704 -4.131 -20.461 1.00 61.84 85 PRO A N 1
ATOM 687 C CA . PRO A 1 85 ? 28.010 -4.847 -21.537 1.00 61.84 85 PRO A CA 1
ATOM 688 C C . PRO A 1 85 ? 26.632 -5.399 -21.127 1.00 61.84 85 PRO A C 1
ATOM 690 O O . PRO A 1 85 ? 25.772 -5.545 -21.987 1.00 61.84 85 PRO A O 1
ATOM 693 N N . LEU A 1 86 ? 26.403 -5.650 -19.830 1.00 60.94 86 LEU A N 1
ATOM 694 C CA . LEU A 1 86 ? 25.092 -6.030 -19.281 1.00 60.94 86 LEU A CA 1
ATOM 695 C C . LEU A 1 86 ? 24.127 -4.841 -19.149 1.00 60.94 86 LEU A C 1
ATOM 697 O O . LEU A 1 86 ? 22.919 -5.024 -19.203 1.00 60.94 86 LEU A O 1
ATOM 701 N N . PHE A 1 87 ? 24.650 -3.622 -19.000 1.00 60.34 87 PHE A N 1
ATOM 702 C CA . PHE A 1 87 ? 23.844 -2.405 -18.883 1.00 60.34 87 PHE A CA 1
ATOM 703 C C . PHE A 1 87 ? 23.229 -1.989 -20.230 1.00 60.34 87 PHE A C 1
ATOM 705 O O . PHE A 1 87 ? 22.181 -1.359 -20.271 1.00 60.34 87 PHE A O 1
ATOM 712 N N . LYS A 1 88 ? 23.865 -2.395 -21.339 1.00 56.41 88 LYS A N 1
ATOM 713 C CA . LYS A 1 88 ? 23.403 -2.160 -22.718 1.00 56.41 88 LYS A CA 1
ATOM 714 C C . LYS A 1 88 ? 22.412 -3.209 -23.237 1.00 56.41 88 LYS A C 1
ATOM 716 O O . LYS A 1 88 ? 21.991 -3.129 -24.393 1.00 56.41 88 LYS A O 1
ATOM 721 N N . GLU A 1 89 ? 22.041 -4.213 -22.436 1.00 59.75 89 GLU A N 1
ATOM 722 C CA . GLU A 1 89 ? 20.863 -5.011 -22.781 1.00 59.75 89 GLU A CA 1
ATOM 723 C C . GLU A 1 89 ? 19.648 -4.077 -22.756 1.00 59.75 89 GLU A C 1
ATOM 725 O O . GLU A 1 89 ? 19.375 -3.444 -21.739 1.00 59.75 89 GLU A O 1
ATOM 730 N N . HIS A 1 90 ? 18.937 -3.985 -23.887 1.00 54.72 90 HIS A N 1
ATOM 731 C CA . HIS A 1 90 ? 17.906 -2.971 -24.183 1.00 54.72 90 HIS A CA 1
ATOM 732 C C . HIS A 1 90 ? 16.859 -2.760 -23.074 1.00 54.72 90 HIS A C 1
ATOM 734 O O . HIS A 1 90 ? 16.263 -1.694 -22.979 1.00 54.72 90 HIS A O 1
ATOM 740 N N . VAL A 1 91 ? 16.658 -3.760 -22.212 1.00 59.72 91 VAL A N 1
ATOM 741 C CA . VAL A 1 91 ? 15.750 -3.704 -21.064 1.00 59.72 91 VAL A CA 1
ATOM 742 C C . VAL A 1 91 ? 16.113 -2.566 -20.103 1.00 59.72 91 VAL A C 1
ATOM 744 O O . VAL A 1 91 ? 15.219 -1.868 -19.641 1.00 59.72 91 VAL A O 1
ATOM 747 N N . PHE A 1 92 ? 17.395 -2.348 -19.794 1.00 65.56 92 PHE A N 1
ATOM 748 C CA . PHE A 1 92 ? 17.792 -1.317 -18.826 1.00 65.56 92 PHE A CA 1
ATOM 749 C C . PHE A 1 92 ? 17.734 0.095 -19.418 1.00 65.56 92 PHE A C 1
ATOM 751 O O . PHE A 1 92 ? 17.320 1.022 -18.724 1.00 65.56 92 PHE A O 1
ATOM 758 N N . GLU A 1 93 ? 18.074 0.242 -20.699 1.00 66.31 93 GLU A N 1
ATOM 759 C CA . GLU A 1 93 ? 18.063 1.519 -21.422 1.00 66.31 93 GLU A CA 1
ATOM 760 C C . GLU A 1 93 ? 16.641 2.100 -21.526 1.00 66.31 93 GLU A C 1
ATOM 762 O O . GLU A 1 93 ? 16.429 3.267 -21.197 1.00 66.31 93 GLU A O 1
ATOM 767 N N . GLU A 1 94 ? 15.636 1.268 -21.834 1.00 70.31 94 GLU A N 1
ATOM 768 C CA . GLU A 1 94 ? 14.228 1.696 -21.862 1.00 70.31 94 GLU A CA 1
ATOM 769 C C . GLU A 1 94 ? 13.733 2.203 -20.495 1.00 70.31 94 GLU A C 1
ATOM 771 O O . GLU A 1 94 ? 13.036 3.218 -20.420 1.00 70.31 94 GLU A O 1
ATOM 776 N N . PHE A 1 95 ? 14.096 1.538 -19.391 1.00 73.50 95 PHE A N 1
ATOM 777 C CA . PHE A 1 95 ? 13.695 1.987 -18.051 1.00 73.50 95 PHE A CA 1
ATOM 778 C C . PHE A 1 95 ? 14.372 3.297 -17.642 1.00 73.50 95 PHE A C 1
ATOM 780 O O . PHE A 1 95 ? 13.750 4.123 -16.975 1.00 73.50 95 PHE A O 1
ATOM 787 N N . ILE A 1 96 ? 15.627 3.514 -18.038 1.00 76.12 96 ILE A N 1
ATOM 788 C CA . ILE A 1 96 ? 16.355 4.757 -17.748 1.00 76.12 96 ILE A CA 1
ATOM 789 C C . ILE A 1 96 ? 15.713 5.931 -18.490 1.00 76.12 96 ILE A C 1
ATOM 791 O O . ILE A 1 96 ? 15.413 6.951 -17.865 1.00 76.12 96 ILE A O 1
ATOM 795 N N . ASP A 1 97 ? 15.403 5.755 -19.775 1.00 78.44 97 ASP A N 1
ATOM 796 C CA . ASP A 1 97 ? 14.716 6.760 -20.591 1.00 78.44 97 ASP A CA 1
ATOM 797 C C . ASP A 1 97 ? 13.317 7.093 -20.053 1.00 78.44 97 ASP A C 1
ATOM 799 O O . ASP A 1 97 ? 12.885 8.254 -20.061 1.00 78.44 97 ASP A O 1
ATOM 803 N N . HIS A 1 98 ? 12.594 6.087 -19.555 1.00 80.50 98 HIS A N 1
ATOM 804 C CA . HIS A 1 98 ? 11.324 6.298 -18.867 1.00 80.50 98 HIS A CA 1
ATOM 805 C C . HIS A 1 98 ? 11.513 7.051 -17.549 1.00 80.50 98 HIS A C 1
ATOM 807 O O . HIS A 1 98 ? 10.775 8.003 -17.284 1.00 80.50 98 HIS A O 1
ATOM 813 N N . CYS A 1 99 ? 12.501 6.682 -16.733 1.00 82.19 99 CYS A N 1
ATOM 814 C CA . CYS A 1 99 ? 12.790 7.355 -15.469 1.00 82.19 99 CYS A CA 1
ATOM 815 C C . CYS A 1 99 ? 13.120 8.837 -15.647 1.00 82.19 99 CYS A C 1
ATOM 817 O O . CYS A 1 99 ? 12.588 9.654 -14.894 1.00 82.19 99 CYS A O 1
ATOM 819 N N . ASP A 1 100 ? 13.917 9.197 -16.651 1.00 82.06 100 ASP A N 1
ATOM 820 C CA . ASP A 1 100 ? 14.292 10.589 -16.915 1.00 82.06 100 ASP A CA 1
ATOM 821 C C . ASP A 1 100 ? 13.072 11.461 -17.276 1.00 82.06 100 ASP A C 1
ATOM 823 O O . ASP A 1 100 ? 12.932 12.604 -16.835 1.00 82.06 100 ASP A O 1
ATOM 827 N N . LYS A 1 101 ? 12.091 10.887 -17.982 1.00 83.56 101 LYS A N 1
ATOM 828 C CA . LYS A 1 101 ? 10.860 11.593 -18.383 1.00 83.56 101 LYS A CA 1
ATOM 829 C C . LYS A 1 101 ? 9.745 11.548 -17.334 1.00 83.56 101 LYS A C 1
ATOM 831 O O . LYS A 1 101 ? 8.875 12.424 -17.323 1.00 83.56 101 LYS A O 1
ATOM 836 N N . LEU A 1 102 ? 9.714 10.520 -16.484 1.00 85.62 102 LEU A N 1
ATOM 837 C CA . LEU A 1 102 ? 8.544 10.160 -15.668 1.00 85.62 102 LEU A CA 1
ATOM 838 C C . LEU A 1 102 ? 8.812 10.125 -14.157 1.00 85.62 102 LEU A C 1
ATOM 840 O O . LEU A 1 102 ? 7.891 9.818 -13.395 1.00 85.62 102 LEU A O 1
ATOM 844 N N . TRP A 1 103 ? 10.016 10.471 -13.683 1.00 86.88 103 TRP A N 1
ATOM 845 C CA . TRP A 1 103 ? 10.347 10.504 -12.248 1.00 86.88 103 TRP A CA 1
ATOM 846 C C . TRP A 1 103 ? 9.313 11.284 -11.420 1.00 86.88 103 TRP A C 1
ATOM 848 O O . TRP A 1 103 ? 8.886 10.818 -10.362 1.00 86.88 103 TRP A O 1
ATOM 858 N N . TRP A 1 104 ? 8.823 12.413 -11.940 1.00 87.44 104 TRP A N 1
ATOM 859 C CA . TRP A 1 104 ? 7.849 13.286 -11.279 1.00 87.44 104 TRP A CA 1
ATOM 860 C C . TRP A 1 104 ? 6.500 12.600 -11.000 1.00 87.44 104 TRP A C 1
ATOM 862 O O . TRP A 1 104 ? 5.826 12.938 -10.025 1.00 87.44 104 TRP A O 1
ATOM 872 N N . LYS A 1 105 ? 6.111 11.585 -11.786 1.00 86.56 105 LYS A N 1
ATOM 873 C CA . LYS A 1 105 ? 4.879 10.815 -11.539 1.00 86.56 105 LYS A CA 1
ATOM 874 C C . LYS A 1 105 ? 4.956 9.984 -10.260 1.00 86.56 105 LYS A C 1
ATOM 876 O O . LYS A 1 105 ? 3.922 9.750 -9.635 1.00 86.56 105 LYS A O 1
ATOM 881 N N . ASN A 1 106 ? 6.158 9.561 -9.858 1.00 87.19 106 ASN A N 1
ATOM 882 C CA . ASN A 1 106 ? 6.377 8.823 -8.611 1.00 87.19 106 ASN A CA 1
ATOM 883 C C . ASN A 1 106 ? 6.240 9.744 -7.392 1.00 87.19 106 ASN A C 1
ATOM 885 O O . ASN A 1 106 ? 5.701 9.317 -6.378 1.00 87.19 106 ASN A O 1
ATOM 889 N N . ILE A 1 107 ? 6.629 11.021 -7.510 1.00 88.06 107 ILE A N 1
ATOM 890 C CA . ILE A 1 107 ? 6.385 12.037 -6.470 1.00 88.06 107 ILE A CA 1
ATOM 891 C C . ILE A 1 107 ? 4.881 12.200 -6.261 1.00 88.06 107 ILE A C 1
ATOM 893 O O . ILE A 1 107 ? 4.380 12.094 -5.148 1.00 88.06 107 ILE A O 1
ATOM 897 N N . LEU A 1 108 ? 4.134 12.388 -7.347 1.00 86.75 108 LEU A N 1
ATOM 898 C CA . LEU A 1 108 ? 2.683 12.555 -7.271 1.00 86.75 108 LEU A CA 1
ATOM 899 C C . LEU A 1 108 ? 1.925 11.252 -6.978 1.00 86.75 108 LEU A C 1
ATOM 901 O O . LEU A 1 108 ? 0.723 11.308 -6.731 1.00 86.75 108 LEU A O 1
ATOM 905 N N . CYS A 1 109 ? 2.598 10.095 -6.980 1.00 86.44 109 CYS A N 1
ATOM 906 C CA . CYS A 1 109 ? 1.987 8.781 -6.764 1.00 86.44 109 CYS A CA 1
ATOM 907 C C . CYS A 1 109 ? 0.828 8.488 -7.742 1.00 86.44 109 CYS A C 1
ATOM 909 O O . CYS A 1 109 ? -0.223 7.976 -7.350 1.00 86.44 109 CYS A O 1
ATOM 911 N N . ILE A 1 110 ? 1.020 8.845 -9.018 1.00 87.06 110 ILE A N 1
ATOM 912 C CA . ILE A 1 110 ? 0.056 8.642 -10.123 1.00 87.06 110 ILE A CA 1
ATOM 913 C C . ILE A 1 110 ? 0.602 7.741 -11.242 1.00 87.06 110 ILE A C 1
ATOM 915 O O . ILE A 1 110 ? -0.036 7.561 -12.281 1.00 87.06 110 ILE A O 1
ATOM 919 N N . ASN A 1 111 ? 1.797 7.185 -11.052 1.00 85.12 111 ASN A N 1
ATOM 920 C CA . ASN A 1 111 ? 2.448 6.263 -11.984 1.00 85.12 111 ASN A CA 1
ATOM 921 C C . ASN A 1 111 ? 1.585 5.023 -12.283 1.00 85.12 111 ASN A C 1
ATOM 923 O O . ASN A 1 111 ? 1.595 4.541 -13.410 1.00 85.12 111 ASN A O 1
ATOM 927 N N . ASN A 1 112 ? 0.753 4.580 -11.336 1.00 83.94 112 ASN A N 1
ATOM 928 C CA . ASN A 1 112 ? -0.101 3.401 -11.486 1.00 83.94 112 ASN A CA 1
ATOM 929 C C . ASN A 1 112 ? -1.209 3.518 -12.558 1.00 83.94 112 ASN A C 1
ATOM 931 O O . ASN A 1 112 ? -1.670 2.507 -13.084 1.00 83.94 112 ASN A O 1
ATOM 935 N N . TYR A 1 113 ? -1.636 4.728 -12.932 1.00 76.88 113 TYR A N 1
ATOM 936 C CA . TYR A 1 113 ? -2.653 4.912 -13.983 1.00 76.88 113 TYR A CA 1
ATOM 937 C C . TYR A 1 113 ? -2.074 4.954 -15.397 1.00 76.88 113 TYR A C 1
ATOM 939 O O . TYR A 1 113 ? -2.812 4.805 -16.369 1.00 76.88 113 TYR A O 1
ATOM 947 N N . SER A 1 114 ? -0.763 5.163 -15.526 1.00 68.75 114 SER A N 1
ATOM 948 C CA . SER A 1 114 ? -0.104 5.301 -16.828 1.00 68.75 114 SER A CA 1
ATOM 949 C C . SER A 1 114 ? 0.341 3.955 -17.430 1.00 68.75 114 SER A C 1
ATOM 951 O O . SER A 1 114 ? 0.884 3.945 -18.530 1.00 68.75 114 SER A O 1
ATOM 953 N N . GLY A 1 115 ? 0.090 2.831 -16.745 1.00 66.62 115 GLY A N 1
ATOM 954 C CA . GLY A 1 115 ? 0.534 1.495 -17.161 1.00 66.62 115 GLY A CA 1
ATOM 955 C C . GLY A 1 115 ? 2.056 1.307 -17.072 1.00 66.62 115 GLY A C 1
ATOM 956 O O . GLY A 1 115 ? 2.765 2.180 -16.579 1.00 66.62 115 GLY A O 1
ATOM 957 N N . VAL A 1 116 ? 2.556 0.173 -17.580 1.00 63.84 116 VAL A N 1
ATOM 958 C CA . VAL A 1 116 ? 3.995 -0.195 -17.550 1.00 63.84 116 VAL A CA 1
ATOM 959 C C . VAL A 1 116 ? 4.872 0.779 -18.349 1.00 63.84 116 VAL A C 1
ATOM 961 O O . VAL A 1 116 ? 6.032 0.975 -18.022 1.00 63.84 116 VAL A O 1
ATOM 964 N N . ASP A 1 117 ? 4.316 1.457 -19.358 1.00 64.38 117 ASP A N 1
ATOM 965 C CA . ASP A 1 117 ? 5.060 2.466 -20.138 1.00 64.38 117 ASP A CA 1
ATOM 966 C C . ASP A 1 117 ? 5.147 3.821 -19.405 1.00 64.38 117 ASP A C 1
ATOM 968 O O . ASP A 1 117 ? 5.748 4.784 -19.878 1.00 64.38 117 ASP A O 1
ATOM 972 N N . GLY A 1 118 ? 4.462 3.935 -18.267 1.00 67.94 118 GLY A N 1
ATOM 973 C CA . GLY A 1 118 ? 4.296 5.162 -17.510 1.00 67.94 118 GLY A CA 1
ATOM 974 C C . GLY A 1 118 ? 4.988 5.173 -16.151 1.00 67.94 118 GLY A C 1
ATOM 975 O O . GLY A 1 118 ? 4.866 6.171 -15.431 1.00 67.94 118 GLY A O 1
ATOM 976 N N . GLU A 1 119 ? 5.680 4.092 -15.800 1.00 75.69 119 GLU A N 1
ATOM 977 C CA . GLU A 1 119 ? 6.433 3.938 -14.561 1.00 75.69 119 GLU A CA 1
ATOM 978 C C . GLU A 1 119 ? 7.941 4.045 -14.810 1.00 75.69 119 GLU A C 1
ATOM 980 O O . GLU A 1 119 ? 8.451 3.668 -15.857 1.00 75.69 119 GLU A O 1
ATOM 985 N N . CYS A 1 120 ? 8.659 4.600 -13.833 1.00 79.69 120 CYS A N 1
ATOM 986 C CA . CYS A 1 120 ? 10.122 4.664 -13.882 1.00 79.69 120 CYS A CA 1
ATOM 987 C C . CYS A 1 120 ? 10.723 3.289 -13.550 1.00 79.69 120 CYS A C 1
ATOM 989 O O . CYS A 1 120 ? 11.603 2.800 -14.247 1.00 79.69 120 CYS A O 1
ATOM 991 N N . MET A 1 121 ? 10.211 2.633 -12.507 1.00 80.69 121 MET A N 1
ATOM 992 C CA . MET A 1 121 ? 10.659 1.305 -12.094 1.00 80.69 121 MET A CA 1
ATOM 993 C C . MET A 1 121 ? 9.454 0.382 -11.898 1.00 80.69 121 MET A C 1
ATOM 995 O O . MET A 1 121 ? 8.445 0.825 -11.347 1.00 80.69 121 MET A O 1
ATOM 999 N N . PRO A 1 122 ? 9.572 -0.914 -12.232 1.00 77.31 122 PRO A N 1
ATOM 1000 C CA . PRO A 1 122 ? 8.444 -1.852 -12.252 1.00 77.31 122 PRO A CA 1
ATOM 1001 C C . PRO A 1 122 ? 7.861 -2.191 -10.871 1.00 77.31 122 PRO A C 1
ATOM 1003 O O . PRO A 1 122 ? 6.880 -2.921 -10.770 1.00 77.31 122 PRO A O 1
ATOM 1006 N N . TRP A 1 123 ? 8.458 -1.703 -9.781 1.00 81.62 123 TRP A N 1
ATOM 1007 C CA . TRP A 1 123 ? 7.952 -1.870 -8.413 1.00 81.62 123 TRP A CA 1
ATOM 1008 C C . TRP A 1 123 ? 7.389 -0.580 -7.805 1.00 81.62 123 TRP A C 1
ATOM 1010 O O . TRP A 1 123 ? 6.825 -0.624 -6.710 1.00 81.62 123 TRP A O 1
ATOM 1020 N N . THR A 1 124 ? 7.522 0.584 -8.455 1.00 87.00 124 THR A N 1
ATOM 1021 C CA . THR A 1 124 ? 7.093 1.853 -7.837 1.00 87.00 124 THR A CA 1
ATOM 1022 C C . THR A 1 124 ? 5.582 2.041 -7.852 1.00 87.00 124 THR A C 1
ATOM 1024 O O . THR A 1 124 ? 5.064 2.823 -7.051 1.00 87.00 124 THR A O 1
ATOM 1027 N N . TRP A 1 125 ? 4.848 1.329 -8.711 1.00 87.56 125 TRP A N 1
ATOM 1028 C CA . TRP A 1 125 ? 3.382 1.376 -8.747 1.00 87.56 125 TRP A CA 1
ATOM 1029 C C . TRP A 1 125 ? 2.756 0.960 -7.410 1.00 87.56 125 TRP A C 1
ATOM 1031 O O . TRP A 1 125 ? 1.780 1.572 -6.974 1.00 87.56 125 TRP A O 1
ATOM 1041 N N . TYR A 1 126 ? 3.354 -0.014 -6.715 1.00 87.31 126 TYR A N 1
ATOM 1042 C CA . TYR A 1 126 ? 2.850 -0.528 -5.441 1.00 87.31 126 TYR A CA 1
ATOM 1043 C C . TYR A 1 126 ? 2.778 0.578 -4.379 1.00 87.31 126 TYR A C 1
ATOM 1045 O O . TYR A 1 126 ? 1.800 0.669 -3.639 1.00 87.31 126 TYR A O 1
ATOM 1053 N N . ILE A 1 127 ? 3.782 1.460 -4.330 1.00 90.62 127 ILE A N 1
ATOM 1054 C CA . ILE A 1 127 ? 3.813 2.570 -3.367 1.00 90.62 127 ILE A CA 1
ATOM 1055 C C . ILE A 1 127 ? 2.688 3.571 -3.637 1.00 90.62 127 ILE A C 1
ATOM 1057 O O . ILE A 1 127 ? 2.061 4.065 -2.697 1.00 90.62 127 ILE A O 1
ATOM 1061 N N . ALA A 1 128 ? 2.401 3.848 -4.909 1.00 90.56 128 ALA A N 1
ATOM 1062 C CA . ALA A 1 128 ? 1.300 4.726 -5.274 1.00 90.56 128 ALA A CA 1
ATOM 1063 C C . ALA A 1 128 ? -0.053 4.137 -4.869 1.00 90.56 128 ALA A C 1
ATOM 1065 O O . ALA A 1 128 ? -0.863 4.828 -4.247 1.00 90.56 128 ALA A O 1
ATOM 1066 N N . VAL A 1 129 ? -0.270 2.848 -5.141 1.00 91.38 129 VAL A N 1
ATOM 1067 C CA . VAL A 1 129 ? -1.481 2.134 -4.716 1.00 91.38 129 VAL A CA 1
ATOM 1068 C C . VAL A 1 129 ? -1.603 2.127 -3.188 1.00 91.38 129 VAL A C 1
ATOM 1070 O O . VAL A 1 129 ? -2.672 2.422 -2.658 1.00 91.38 129 VAL A O 1
ATOM 1073 N N . ASP A 1 130 ? -0.514 1.878 -2.459 1.00 92.94 130 ASP A N 1
ATOM 1074 C CA . ASP A 1 130 ? -0.501 1.868 -0.992 1.00 92.94 130 ASP A CA 1
ATOM 1075 C C . ASP A 1 130 ? -0.923 3.220 -0.392 1.00 92.94 130 ASP A C 1
ATOM 1077 O O . ASP A 1 130 ? -1.745 3.267 0.528 1.00 92.94 130 ASP A O 1
ATOM 1081 N N . LEU A 1 131 ? -0.424 4.334 -0.936 1.00 92.62 131 LEU A N 1
ATOM 1082 C CA . LEU A 1 131 ? -0.820 5.676 -0.499 1.00 92.62 131 LEU A CA 1
ATOM 1083 C C . LEU A 1 131 ? -2.288 5.982 -0.831 1.00 92.62 131 LEU A C 1
ATOM 1085 O O . LEU A 1 131 ? -2.995 6.542 0.011 1.00 92.62 131 LEU A O 1
ATOM 1089 N N . GLN A 1 132 ? -2.775 5.572 -2.005 1.00 93.06 132 GLN A N 1
ATOM 1090 C CA . GLN A 1 132 ? -4.178 5.734 -2.408 1.00 93.06 132 GLN A CA 1
ATOM 1091 C C . GLN A 1 132 ? -5.125 4.946 -1.484 1.00 93.06 132 GLN A C 1
ATOM 1093 O O . GLN A 1 132 ? -6.101 5.495 -0.961 1.00 93.06 132 GLN A O 1
ATOM 1098 N N . LEU A 1 133 ? -4.802 3.681 -1.204 1.00 93.56 133 LEU A N 1
ATOM 1099 C CA . LEU A 1 133 ? -5.561 2.836 -0.280 1.00 93.56 133 LEU A CA 1
ATOM 1100 C C . LEU A 1 133 ? -5.492 3.360 1.157 1.00 93.56 133 LEU A C 1
ATOM 1102 O O . LEU A 1 133 ? -6.485 3.314 1.881 1.00 93.56 133 LEU A O 1
ATOM 1106 N N . TYR A 1 134 ? -4.358 3.924 1.572 1.00 93.75 134 TYR A N 1
ATOM 1107 C CA . TYR A 1 134 ? -4.207 4.528 2.892 1.00 93.75 134 TYR A CA 1
ATOM 1108 C C . TYR A 1 134 ? -5.068 5.784 3.080 1.00 93.75 134 TYR A C 1
ATOM 1110 O O . TYR A 1 134 ? -5.669 5.966 4.144 1.00 93.75 134 TYR A O 1
ATOM 1118 N N . VAL A 1 135 ? -5.191 6.621 2.046 1.00 94.50 135 VAL A N 1
ATOM 1119 C CA . VAL A 1 135 ? -6.130 7.755 2.031 1.00 94.50 135 VAL A CA 1
ATOM 1120 C C . VAL A 1 135 ? -7.565 7.253 2.200 1.00 94.50 135 VAL A C 1
ATOM 1122 O O . VAL A 1 135 ? -8.291 7.745 3.066 1.00 94.50 135 VAL A O 1
ATOM 1125 N N . LEU A 1 136 ? -7.965 6.226 1.447 1.00 93.62 136 LEU A N 1
ATOM 1126 C CA . LEU A 1 136 ? -9.284 5.601 1.580 1.00 93.62 136 LEU A CA 1
ATOM 1127 C C . LEU A 1 136 ? -9.494 5.003 2.985 1.00 93.62 136 LEU A C 1
ATOM 1129 O O . LEU A 1 136 ? -10.550 5.190 3.599 1.00 93.62 136 LEU A O 1
ATOM 1133 N N . CYS A 1 137 ? -8.463 4.369 3.547 1.00 93.94 137 CYS A N 1
ATOM 1134 C CA . CYS A 1 137 ? -8.473 3.820 4.898 1.00 93.94 137 CYS A CA 1
ATOM 1135 C C . CYS A 1 137 ? -8.745 4.883 5.961 1.00 93.94 137 CYS A C 1
ATOM 1137 O O . CYS A 1 137 ? -9.466 4.605 6.918 1.00 93.94 137 CYS A O 1
ATOM 1139 N N . TYR A 1 138 ? -8.201 6.096 5.816 1.00 94.50 138 TYR A N 1
ATOM 1140 C CA . TYR A 1 138 ? -8.451 7.190 6.755 1.00 94.50 138 TYR A CA 1
ATOM 1141 C C . TYR A 1 138 ? -9.947 7.501 6.865 1.00 94.50 138 TYR A C 1
ATOM 1143 O O . TYR A 1 138 ? -10.493 7.614 7.968 1.00 94.50 138 TYR A O 1
ATOM 1151 N N . PHE A 1 139 ? -10.635 7.622 5.729 1.00 94.12 139 PHE A N 1
ATOM 1152 C CA . PHE A 1 139 ? -12.072 7.892 5.712 1.00 94.12 139 PHE A CA 1
ATOM 1153 C C . PHE A 1 139 ? -12.858 6.730 6.313 1.00 94.12 139 PHE A C 1
ATOM 1155 O O . PHE A 1 139 ? -13.689 6.949 7.199 1.00 94.12 139 PHE A O 1
ATOM 1162 N N . LEU A 1 140 ? -12.539 5.496 5.911 1.00 94.12 140 LEU A N 1
ATOM 1163 C CA . LEU A 1 140 ? -13.176 4.302 6.461 1.00 94.12 140 LEU A CA 1
ATOM 1164 C C . LEU A 1 140 ? -12.981 4.199 7.973 1.00 94.12 140 LEU A C 1
ATOM 1166 O O . LEU A 1 140 ? -13.955 3.966 8.678 1.00 94.12 140 LEU A O 1
ATOM 1170 N N . LEU A 1 141 ? -11.777 4.447 8.491 1.00 93.69 141 LEU A N 1
ATOM 1171 C CA . LEU A 1 141 ? -11.467 4.416 9.922 1.00 93.69 141 LEU A CA 1
ATOM 1172 C C . LEU A 1 141 ? -12.299 5.441 10.708 1.00 93.69 141 LEU A C 1
ATOM 1174 O O . LEU A 1 141 ? -12.837 5.132 11.773 1.00 93.69 141 LEU A O 1
ATOM 1178 N N . ASN A 1 142 ? -12.450 6.659 10.180 1.00 92.38 142 ASN A N 1
ATOM 1179 C CA . ASN A 1 142 ? -13.264 7.696 10.815 1.00 92.38 142 ASN A CA 1
ATOM 1180 C C . ASN A 1 142 ? -14.752 7.327 10.860 1.00 92.38 142 ASN A C 1
ATOM 1182 O O . ASN A 1 142 ? -15.418 7.576 11.868 1.00 92.38 142 ASN A O 1
ATOM 1186 N N . ILE A 1 143 ? -15.276 6.713 9.796 1.00 93.25 143 ILE A N 1
ATOM 1187 C CA . ILE A 1 143 ? -16.658 6.221 9.769 1.00 93.25 143 ILE A CA 1
ATOM 1188 C C . ILE A 1 143 ? -16.795 4.988 10.673 1.00 93.25 143 ILE A C 1
ATOM 1190 O O . ILE A 1 143 ? -17.797 4.870 11.374 1.00 93.25 143 ILE A O 1
ATOM 1194 N N . LEU A 1 144 ? -15.782 4.119 10.736 1.00 93.31 144 LEU A N 1
ATOM 1195 C CA . LEU A 1 144 ? -15.757 2.889 11.535 1.00 93.31 144 LEU A CA 1
ATOM 1196 C C . LEU A 1 144 ? -15.869 3.192 13.034 1.00 93.31 144 LEU A C 1
ATOM 1198 O O . LEU A 1 144 ? -16.572 2.476 13.742 1.00 93.31 144 LEU A O 1
ATOM 1202 N N . ARG A 1 145 ? -15.256 4.291 13.501 1.00 90.31 145 ARG A N 1
ATOM 1203 C CA . ARG A 1 145 ? -15.406 4.793 14.881 1.00 90.31 145 ARG A CA 1
ATOM 1204 C C . ARG A 1 145 ? -16.836 5.235 15.213 1.00 90.31 145 ARG A C 1
ATOM 1206 O O . ARG A 1 145 ? -17.250 5.113 16.359 1.00 90.31 145 ARG A O 1
ATOM 1213 N N . ARG A 1 146 ? -17.587 5.759 14.237 1.00 90.62 146 ARG A N 1
ATOM 1214 C CA . ARG A 1 146 ? -18.966 6.244 14.438 1.00 90.62 146 ARG A CA 1
ATOM 1215 C C . ARG A 1 146 ? -20.008 5.145 14.237 1.00 90.62 146 ARG A C 1
ATOM 1217 O O . ARG A 1 146 ? -20.918 5.008 15.040 1.00 90.62 146 ARG A O 1
ATOM 1224 N N . ASN A 1 147 ? -19.888 4.389 13.148 1.00 93.44 147 ASN A N 1
ATOM 1225 C CA . ASN A 1 147 ? -20.884 3.435 12.664 1.00 93.44 147 ASN A CA 1
ATOM 1226 C C . ASN A 1 147 ? -20.211 2.144 12.167 1.00 93.44 147 ASN A C 1
ATOM 1228 O O . ASN A 1 147 ? -20.155 1.906 10.954 1.00 93.44 147 ASN A O 1
ATOM 1232 N N . PRO A 1 148 ? -19.744 1.268 13.075 1.00 93.56 148 PRO A N 1
ATOM 1233 C CA . PRO A 1 148 ? -18.994 0.081 12.683 1.00 93.56 148 PRO A CA 1
ATOM 1234 C C . PRO A 1 148 ? -19.805 -0.866 11.794 1.00 93.56 148 PRO A C 1
ATOM 1236 O O . PRO A 1 148 ? -19.291 -1.363 10.799 1.00 93.56 148 PRO A O 1
ATOM 1239 N N . LYS A 1 149 ? -21.105 -1.047 12.070 1.00 94.12 149 LYS A N 1
ATOM 1240 C CA . LYS A 1 149 ? -21.982 -1.942 11.291 1.00 94.12 149 LYS A CA 1
ATOM 1241 C C . LYS A 1 149 ? -22.042 -1.578 9.801 1.00 94.12 149 LYS A C 1
ATOM 1243 O O . LYS A 1 149 ? -21.982 -2.470 8.961 1.00 94.12 149 LYS A O 1
ATOM 1248 N N . ARG A 1 150 ? -22.132 -0.280 9.476 1.00 94.19 150 ARG A N 1
ATOM 1249 C CA . ARG A 1 150 ? -22.195 0.194 8.081 1.00 94.19 150 ARG A CA 1
ATOM 1250 C C . ARG A 1 150 ? -20.879 -0.054 7.354 1.00 94.19 150 ARG A C 1
ATOM 1252 O O . AR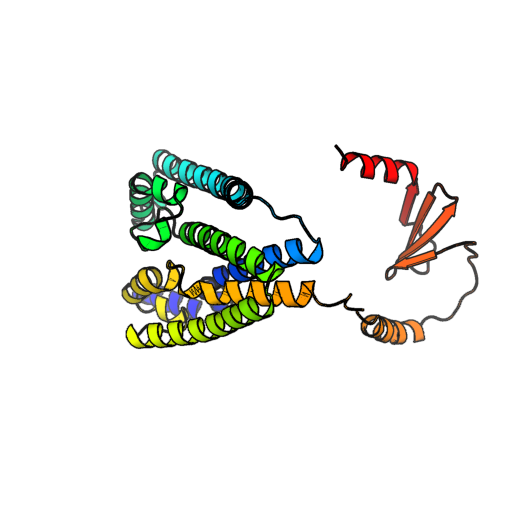G A 1 150 ? -20.889 -0.576 6.249 1.00 94.19 150 ARG A O 1
ATOM 1259 N N . VAL A 1 151 ? -19.753 0.270 7.990 1.00 94.69 151 VAL A N 1
ATOM 1260 C CA . VAL A 1 151 ? -18.430 0.071 7.379 1.00 94.69 151 VAL A CA 1
ATOM 1261 C C . VAL A 1 151 ? -18.117 -1.411 7.209 1.00 94.69 151 VAL A C 1
ATOM 1263 O O . VAL A 1 151 ? -17.635 -1.803 6.157 1.00 94.69 151 VAL A O 1
ATOM 1266 N N . LEU A 1 152 ? -18.451 -2.254 8.189 1.00 95.31 152 LEU A N 1
ATOM 1267 C CA . LEU A 1 152 ? -18.288 -3.704 8.065 1.00 95.31 152 LEU A CA 1
ATOM 1268 C C . LEU A 1 152 ? -19.126 -4.289 6.926 1.00 95.31 152 LEU A C 1
ATOM 1270 O O . LEU A 1 152 ? -18.653 -5.190 6.240 1.00 95.31 152 LEU A O 1
ATOM 1274 N N . PHE A 1 153 ? -20.350 -3.792 6.724 1.00 96.31 153 PHE A N 1
ATOM 1275 C CA . PHE A 1 153 ? -21.169 -4.185 5.580 1.00 96.31 153 PHE A CA 1
ATOM 1276 C C . PHE A 1 153 ? -20.487 -3.795 4.264 1.00 96.31 153 PHE A C 1
ATOM 1278 O O . PHE A 1 153 ? -20.259 -4.675 3.442 1.00 96.31 153 PHE A O 1
ATOM 1285 N N . ILE A 1 154 ? -20.068 -2.529 4.127 1.00 95.25 154 ILE A N 1
ATOM 1286 C CA . ILE A 1 154 ? -19.356 -2.024 2.942 1.00 95.25 154 ILE A CA 1
ATOM 1287 C C . ILE A 1 154 ? -18.108 -2.866 2.658 1.00 95.25 154 ILE A C 1
ATOM 1289 O O . ILE A 1 154 ? -17.952 -3.368 1.554 1.00 95.25 154 ILE A O 1
ATOM 1293 N N . LEU A 1 155 ? -17.255 -3.094 3.659 1.00 95.69 155 LEU A N 1
ATOM 1294 C CA . LEU A 1 155 ? -16.029 -3.879 3.505 1.00 95.69 155 LEU A CA 1
ATOM 1295 C C . LEU A 1 155 ? -16.31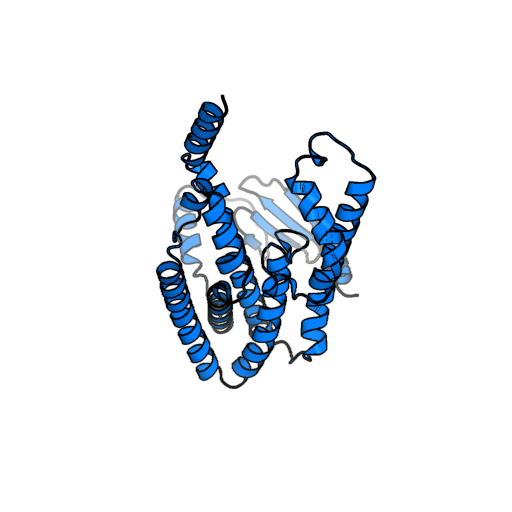4 -5.308 3.033 1.00 95.69 155 LEU A C 1
ATOM 1297 O O . LEU A 1 155 ? -15.667 -5.782 2.105 1.00 95.69 155 LEU A O 1
ATOM 1301 N N . LYS A 1 156 ? -17.299 -5.992 3.631 1.00 95.81 156 LYS A N 1
ATOM 1302 C CA . LYS A 1 156 ? -17.686 -7.348 3.213 1.00 95.81 156 LYS A CA 1
ATOM 1303 C C . LYS A 1 156 ? -18.208 -7.365 1.779 1.00 95.81 156 LYS A C 1
ATOM 1305 O O . LYS A 1 156 ? -17.808 -8.231 1.007 1.00 95.81 156 LYS A O 1
ATOM 1310 N N . THR A 1 157 ? -19.063 -6.410 1.412 1.00 95.88 157 THR A N 1
ATOM 1311 C CA . THR A 1 157 ? -19.574 -6.308 0.040 1.00 95.88 157 THR A CA 1
ATOM 1312 C C . THR A 1 157 ? -18.464 -5.989 -0.953 1.00 95.88 157 THR A C 1
ATOM 1314 O O . THR A 1 157 ? -18.444 -6.583 -2.023 1.00 95.88 157 THR A O 1
ATOM 1317 N N . THR A 1 158 ? -17.504 -5.130 -0.594 1.00 94.75 158 THR A N 1
ATOM 1318 C CA . THR A 1 158 ? -16.357 -4.792 -1.446 1.00 94.75 158 THR A CA 1
ATOM 1319 C C . THR A 1 158 ? -15.452 -5.998 -1.673 1.00 94.75 158 THR A C 1
ATOM 1321 O O . THR A 1 158 ? -15.043 -6.215 -2.804 1.00 94.75 158 THR A O 1
ATOM 1324 N N . VAL A 1 159 ? -15.186 -6.818 -0.649 1.00 94.88 159 VAL A N 1
ATOM 1325 C CA . VAL A 1 159 ? -14.384 -8.049 -0.800 1.00 94.88 159 VAL A CA 1
ATOM 1326 C C . VAL A 1 159 ? -15.059 -9.038 -1.750 1.00 94.88 159 VAL A C 1
ATOM 1328 O O . VAL A 1 159 ? -14.414 -9.611 -2.624 1.00 94.88 159 VAL A O 1
ATOM 1331 N N . VAL A 1 160 ? -16.372 -9.231 -1.612 1.00 95.31 160 VAL A N 1
ATOM 1332 C CA . VAL A 1 160 ? -17.123 -10.106 -2.520 1.00 95.31 160 VAL A CA 1
ATOM 1333 C C . VAL A 1 160 ? -17.115 -9.529 -3.941 1.00 95.31 160 VAL A C 1
ATOM 1335 O O . VAL A 1 160 ? -16.807 -10.241 -4.894 1.00 95.31 160 VAL A O 1
ATOM 1338 N N . ALA A 1 161 ? -17.372 -8.227 -4.083 1.00 94.25 161 ALA A N 1
ATOM 1339 C CA . ALA A 1 161 ? -17.358 -7.538 -5.368 1.00 94.25 161 ALA A CA 1
ATOM 1340 C C . ALA A 1 161 ? -15.982 -7.581 -6.049 1.00 94.25 161 ALA A C 1
ATOM 1342 O O . ALA A 1 161 ? -15.933 -7.778 -7.258 1.00 94.25 161 ALA A O 1
ATOM 1343 N N . SER A 1 162 ? -14.874 -7.467 -5.307 1.00 91.38 162 SER A N 1
ATOM 1344 C CA . SER A 1 162 ? -13.526 -7.534 -5.883 1.00 91.38 162 SER A CA 1
ATOM 1345 C C . SER A 1 162 ? -13.222 -8.910 -6.470 1.00 91.38 162 SER A C 1
ATOM 1347 O O . SER A 1 162 ? -12.599 -8.994 -7.522 1.00 91.38 162 SER A O 1
ATOM 1349 N N . VAL A 1 163 ? -13.709 -9.991 -5.847 1.00 90.12 163 VAL A N 1
ATOM 1350 C CA . VAL A 1 163 ? -13.545 -11.353 -6.385 1.00 90.12 163 VAL A CA 1
ATOM 1351 C C . VAL A 1 163 ? -14.323 -11.520 -7.691 1.00 90.12 163 VAL A C 1
ATOM 1353 O O . VAL A 1 163 ? -13.774 -12.022 -8.670 1.00 90.12 163 VAL A O 1
ATOM 1356 N N . PHE A 1 164 ? -15.580 -11.068 -7.736 1.00 91.31 164 PHE A N 1
ATOM 1357 C CA . PHE A 1 164 ? -16.383 -11.127 -8.961 1.00 91.31 164 PHE A CA 1
ATOM 1358 C C . PHE A 1 164 ? -15.835 -10.223 -10.065 1.00 91.31 164 PHE A C 1
ATOM 1360 O O . PHE A 1 164 ? -15.824 -10.630 -11.223 1.00 91.31 164 PHE A O 1
ATOM 1367 N N . TYR A 1 165 ? -15.356 -9.030 -9.710 1.00 89.00 165 TYR A N 1
ATOM 1368 C CA . TYR A 1 165 ? -14.700 -8.117 -10.638 1.00 89.00 165 TYR A CA 1
ATOM 1369 C C . TYR A 1 165 ? -13.470 -8.772 -11.263 1.00 89.00 165 TYR A C 1
ATOM 1371 O O . TYR A 1 165 ? -13.392 -8.840 -12.483 1.00 89.00 165 TYR A O 1
ATOM 1379 N N . LEU A 1 166 ? -12.567 -9.329 -10.449 1.00 84.19 166 LEU A N 1
ATOM 1380 C CA . LEU A 1 166 ? -11.384 -10.044 -10.929 1.00 84.19 166 LEU A CA 1
ATOM 1381 C C . LEU A 1 166 ? -11.762 -11.212 -11.842 1.00 84.19 166 LEU A C 1
ATOM 1383 O O . LEU A 1 166 ? -11.216 -11.333 -12.932 1.00 84.19 166 LEU A O 1
ATOM 1387 N N . MET A 1 167 ? -12.732 -12.035 -11.437 1.00 84.56 167 MET A N 1
ATOM 1388 C CA . MET A 1 167 ? -13.216 -13.151 -12.254 1.00 84.56 167 MET A CA 1
ATOM 1389 C C . MET A 1 167 ? -13.733 -12.673 -13.618 1.00 84.56 167 MET A C 1
ATOM 1391 O O . MET A 1 167 ? -13.310 -13.184 -14.652 1.00 84.56 167 MET A O 1
ATOM 1395 N N . ALA A 1 168 ? -14.617 -11.672 -13.632 1.00 86.81 168 ALA A N 1
ATOM 1396 C CA . ALA A 1 168 ? -15.160 -11.107 -14.864 1.00 86.81 168 ALA A CA 1
ATOM 1397 C C . ALA A 1 168 ? -14.061 -10.483 -15.734 1.00 86.81 168 ALA A C 1
ATOM 1399 O O . ALA A 1 168 ? -14.094 -10.614 -16.953 1.00 86.81 168 ALA A O 1
ATOM 1400 N N . TYR A 1 169 ? -13.070 -9.848 -15.109 1.00 81.00 169 TYR A N 1
ATOM 1401 C CA . TYR A 1 169 ? -11.932 -9.242 -15.784 1.00 81.00 169 TYR A CA 1
ATOM 1402 C C . TYR A 1 169 ? -11.054 -10.289 -16.473 1.00 81.00 169 TYR A C 1
ATOM 1404 O O . TYR A 1 169 ? -10.758 -10.157 -17.658 1.00 81.00 169 TYR A O 1
ATOM 1412 N N . TYR A 1 170 ? -10.690 -11.366 -15.770 1.00 78.12 170 TYR A N 1
ATOM 1413 C CA . TYR A 1 170 ? -9.890 -12.448 -16.344 1.00 78.12 170 TYR A CA 1
ATOM 1414 C C . TYR A 1 170 ? -10.604 -13.141 -17.507 1.00 78.12 170 TYR A C 1
ATOM 1416 O O . TYR A 1 170 ? -9.967 -13.425 -18.519 1.00 78.12 170 TYR A O 1
ATOM 1424 N N . VAL A 1 171 ? -11.921 -13.350 -17.393 1.00 83.62 171 VAL A N 1
ATOM 1425 C CA . VAL A 1 171 ? -12.741 -13.931 -18.467 1.00 83.62 171 VAL A CA 1
ATOM 1426 C C . VAL A 1 171 ? -12.878 -12.978 -19.656 1.00 83.62 171 VAL A C 1
ATOM 1428 O O . VAL A 1 171 ? -12.799 -13.420 -20.793 1.00 83.62 171 VAL A O 1
ATOM 1431 N N . HIS A 1 172 ? -13.073 -11.677 -19.428 1.00 83.50 172 HIS A N 1
ATOM 1432 C CA . HIS A 1 172 ? -13.274 -10.713 -20.514 1.00 83.50 172 HIS A CA 1
ATOM 1433 C C . HIS A 1 172 ? -12.025 -10.506 -21.378 1.00 83.50 172 HIS A C 1
ATOM 1435 O O . HIS A 1 172 ? -12.141 -10.258 -22.575 1.00 83.50 172 HIS A O 1
ATOM 1441 N N . TYR A 1 173 ? -10.842 -10.590 -20.769 1.00 75.12 173 TYR A N 1
ATOM 1442 C 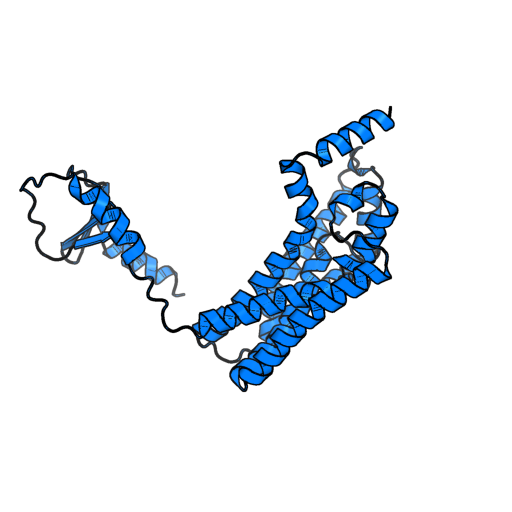CA . TYR A 1 173 ? -9.564 -10.345 -21.436 1.00 75.12 173 TYR A CA 1
ATOM 1443 C C . TYR A 1 173 ? -8.793 -11.630 -21.788 1.00 75.12 173 TYR A C 1
ATOM 1445 O O . TYR A 1 173 ? -7.632 -11.531 -22.183 1.00 75.12 173 TYR A O 1
ATOM 1453 N N . ASP A 1 174 ? -9.401 -12.814 -21.628 1.00 74.56 174 ASP A N 1
ATOM 1454 C CA . ASP A 1 174 ? -8.778 -14.127 -21.876 1.00 74.56 174 ASP A CA 1
ATOM 1455 C C . ASP A 1 174 ? -7.396 -14.283 -21.203 1.00 74.56 174 ASP A C 1
ATOM 1457 O O . ASP A 1 174 ? -6.440 -14.841 -21.750 1.00 74.56 174 ASP A O 1
ATOM 1461 N N . LEU A 1 175 ? -7.275 -13.746 -19.987 1.00 70.38 175 LEU A N 1
ATOM 1462 C CA . LEU A 1 175 ? -6.032 -13.731 -19.220 1.00 70.38 175 LEU A CA 1
ATOM 1463 C C . LEU A 1 175 ? -5.914 -15.022 -18.392 1.00 70.38 175 LEU A C 1
ATOM 1465 O O . LEU A 1 175 ? -6.882 -15.425 -17.741 1.00 70.38 175 LEU A O 1
ATOM 1469 N N . PRO A 1 176 ? -4.730 -15.661 -18.328 1.00 66.56 176 PRO A N 1
ATOM 1470 C CA . PRO A 1 176 ? -4.540 -16.804 -17.450 1.00 66.56 176 PRO A CA 1
ATOM 1471 C C . PRO A 1 176 ? -4.672 -16.366 -15.976 1.00 66.56 176 PRO A C 1
ATOM 1473 O O . PRO A 1 176 ? -4.033 -15.394 -15.572 1.00 66.56 176 PRO A O 1
ATOM 1476 N N . PRO A 1 177 ? -5.438 -17.095 -15.141 1.00 59.75 177 PRO A N 1
ATOM 1477 C CA . PRO A 1 177 ? -5.656 -16.742 -13.734 1.00 59.75 177 PRO A CA 1
ATOM 1478 C C . PRO A 1 177 ? -4.415 -16.963 -12.854 1.00 59.75 177 PRO A C 1
ATOM 1480 O O . PRO A 1 177 ? -4.395 -16.562 -11.694 1.00 59.75 177 PRO A O 1
ATOM 1483 N N . VAL A 1 178 ? -3.382 -17.619 -13.393 1.00 60.84 178 VAL A N 1
ATOM 1484 C CA . VAL A 1 178 ? -2.109 -17.882 -12.720 1.00 60.84 178 VAL A CA 1
ATOM 1485 C C . VAL A 1 178 ? -0.939 -17.326 -13.539 1.00 60.84 178 VAL A C 1
ATOM 1487 O O . VAL A 1 178 ? -0.830 -17.650 -14.728 1.00 60.84 178 VAL A O 1
ATOM 1490 N N . PRO A 1 179 ? -0.002 -16.583 -12.910 1.00 57.47 179 PRO A N 1
ATOM 1491 C CA . PRO A 1 179 ? 1.183 -16.043 -13.580 1.00 57.47 179 PRO A CA 1
ATOM 1492 C C . PRO A 1 179 ? 2.092 -17.096 -14.226 1.00 57.47 179 PRO A C 1
ATOM 1494 O O . PRO A 1 179 ? 2.946 -16.767 -15.040 1.00 57.47 179 PRO A O 1
ATOM 1497 N N . PHE A 1 180 ? 1.912 -18.378 -13.901 1.00 52.94 180 PHE A N 1
ATOM 1498 C CA . PHE A 1 180 ? 2.679 -19.485 -14.469 1.00 52.94 180 PHE A CA 1
ATOM 1499 C C . PHE A 1 180 ? 2.660 -19.526 -16.010 1.00 52.94 180 PHE A C 1
ATOM 1501 O O . PHE A 1 180 ? 3.687 -19.784 -16.634 1.00 52.94 180 PHE A O 1
ATOM 1508 N N . LEU A 1 181 ? 1.517 -19.229 -16.637 1.00 52.47 181 LEU A N 1
ATOM 1509 C CA . LEU A 1 181 ? 1.366 -19.280 -18.101 1.00 52.47 181 LEU A CA 1
ATOM 1510 C C . LEU A 1 181 ? 1.891 -18.022 -18.809 1.00 52.47 181 LEU A C 1
ATOM 1512 O O . LEU A 1 181 ? 2.029 -18.007 -20.031 1.00 52.47 181 LEU A O 1
ATOM 1516 N N . ILE A 1 182 ? 2.221 -16.981 -18.045 1.00 54.88 182 ILE A N 1
ATOM 1517 C CA . ILE A 1 182 ? 2.628 -15.681 -18.569 1.00 54.88 182 ILE A CA 1
ATOM 1518 C C . ILE A 1 182 ? 3.988 -15.755 -19.291 1.00 54.88 182 ILE A C 1
ATOM 1520 O O . ILE A 1 182 ? 4.190 -15.102 -20.316 1.00 54.88 182 ILE A O 1
ATOM 1524 N N . TYR A 1 183 ? 4.902 -16.608 -18.822 1.00 52.19 183 TYR A N 1
ATOM 1525 C CA . TYR A 1 183 ? 6.235 -16.760 -19.420 1.00 52.19 183 TYR A CA 1
ATOM 1526 C C . TYR A 1 183 ? 6.256 -17.543 -20.740 1.00 52.19 183 TYR A C 1
ATOM 1528 O O . TYR A 1 183 ? 7.274 -17.548 -21.428 1.00 52.19 183 TYR A O 1
ATOM 1536 N N . ILE A 1 184 ? 5.145 -18.181 -21.122 1.00 52.12 184 ILE A N 1
ATOM 1537 C CA . ILE A 1 184 ? 5.046 -18.938 -22.380 1.00 52.12 184 ILE A CA 1
ATOM 1538 C C . ILE A 1 184 ? 4.734 -17.996 -23.561 1.00 52.12 184 ILE A C 1
ATOM 1540 O O . ILE A 1 184 ? 5.052 -18.310 -24.706 1.00 52.12 184 ILE A O 1
ATOM 1544 N N . ALA A 1 185 ? 4.176 -16.807 -23.291 1.00 56.56 185 ALA A N 1
ATOM 1545 C CA . ALA A 1 185 ? 3.836 -15.807 -24.302 1.00 56.56 185 ALA A CA 1
ATOM 1546 C C . ALA A 1 185 ? 4.188 -14.376 -23.825 1.00 56.56 185 ALA A C 1
ATOM 1548 O O . ALA A 1 185 ? 3.393 -13.743 -23.126 1.00 56.56 185 ALA A O 1
ATOM 1549 N N . PRO A 1 186 ? 5.330 -13.795 -24.248 1.00 57.59 186 PRO A N 1
ATOM 1550 C CA . PRO A 1 186 ? 5.799 -12.493 -23.753 1.00 57.59 186 PRO A CA 1
ATOM 1551 C C . PRO A 1 186 ? 4.826 -11.333 -24.032 1.00 57.59 186 PRO A C 1
ATOM 1553 O O . PRO A 1 186 ? 4.747 -10.388 -23.251 1.00 57.59 186 PRO A O 1
ATOM 1556 N N . LYS A 1 187 ? 4.017 -11.418 -25.098 1.00 57.91 187 LYS A N 1
ATOM 1557 C CA . LYS A 1 187 ? 2.976 -10.418 -25.396 1.00 57.91 187 LYS A CA 1
ATOM 1558 C C . LYS A 1 187 ? 1.799 -10.472 -24.414 1.00 57.91 187 LYS A C 1
ATOM 1560 O O . LYS A 1 187 ? 1.280 -9.424 -24.042 1.00 57.91 187 LYS A O 1
ATOM 1565 N N . ALA A 1 188 ? 1.413 -11.668 -23.964 1.00 55.53 188 ALA A N 1
ATOM 1566 C CA . ALA A 1 188 ? 0.370 -11.841 -22.951 1.00 55.53 188 ALA A CA 1
ATOM 1567 C C . ALA A 1 188 ? 0.857 -11.383 -21.564 1.00 55.53 188 ALA A C 1
ATOM 1569 O O . ALA A 1 188 ? 0.082 -10.814 -20.801 1.00 55.53 188 ALA A O 1
ATOM 1570 N N . SER A 1 189 ? 2.156 -11.543 -21.281 1.00 58.31 189 SER A N 1
ATOM 1571 C CA . SER A 1 189 ? 2.819 -11.018 -20.078 1.00 58.31 189 SER A CA 1
ATOM 1572 C C . SER A 1 189 ? 2.752 -9.513 -19.953 1.00 58.31 189 SER A C 1
ATOM 1574 O O . SER A 1 189 ? 2.261 -8.987 -18.957 1.00 58.31 189 SER A O 1
ATOM 1576 N N . LEU A 1 190 ? 3.181 -8.812 -21.000 1.00 60.31 190 LEU A N 1
ATOM 1577 C CA . LEU A 1 190 ? 3.188 -7.358 -20.994 1.00 60.31 190 LEU A CA 1
ATOM 1578 C C . LEU A 1 190 ? 1.765 -6.797 -20.855 1.00 60.31 190 LEU A C 1
ATOM 1580 O O . LEU A 1 190 ? 1.554 -5.804 -20.165 1.00 60.31 190 LEU A O 1
ATOM 1584 N N . TYR A 1 191 ? 0.785 -7.459 -21.479 1.00 62.25 191 TYR A N 1
ATOM 1585 C CA . TYR A 1 191 ? -0.627 -7.094 -21.390 1.00 62.25 191 TYR A CA 1
ATOM 1586 C C . TYR A 1 191 ? -1.187 -7.320 -19.976 1.00 62.25 191 TYR A C 1
ATOM 1588 O O . TYR A 1 191 ? -1.812 -6.417 -19.423 1.00 62.25 191 TYR A O 1
ATOM 1596 N N . TYR A 1 192 ? -0.887 -8.463 -19.346 1.00 63.34 192 TYR A N 1
ATOM 1597 C CA . TYR A 1 192 ? -1.262 -8.751 -17.957 1.00 63.34 192 TYR A CA 1
ATOM 1598 C C . TYR A 1 192 ? -0.699 -7.702 -16.991 1.00 63.34 192 TYR A C 1
ATOM 1600 O O . TYR A 1 192 ? -1.445 -7.127 -16.197 1.00 63.34 192 TYR A O 1
ATOM 1608 N N . THR A 1 193 ? 0.595 -7.390 -17.084 1.00 62.75 193 THR A N 1
ATOM 1609 C CA . THR A 1 193 ? 1.232 -6.411 -16.192 1.00 62.75 193 THR A CA 1
ATOM 1610 C C . THR A 1 193 ? 0.654 -5.008 -16.404 1.00 62.75 193 THR A C 1
ATOM 1612 O O . THR A 1 193 ? 0.285 -4.344 -15.436 1.00 62.75 193 THR A O 1
ATOM 1615 N N . LYS A 1 194 ? 0.460 -4.587 -17.664 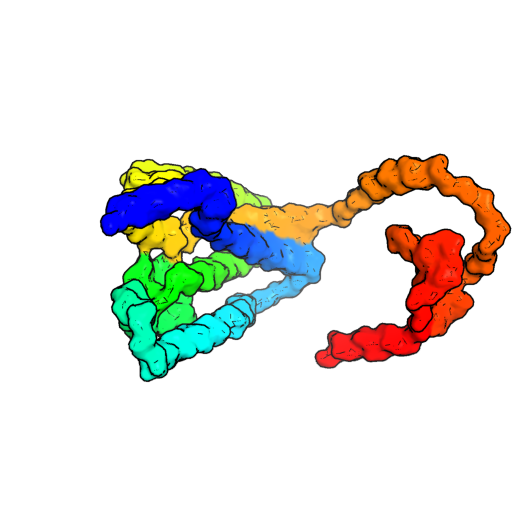1.00 62.50 194 LYS A N 1
ATOM 1616 C CA . LYS A 1 194 ? -0.118 -3.274 -18.014 1.00 62.50 194 LYS A CA 1
ATOM 1617 C C . LYS A 1 194 ? -1.540 -3.065 -17.511 1.00 62.50 194 LYS A C 1
ATOM 1619 O O . LYS A 1 194 ? -1.915 -1.928 -17.231 1.00 62.50 194 LYS A O 1
ATOM 1624 N N . ILE A 1 195 ? -2.341 -4.123 -17.457 1.00 61.03 195 ILE A N 1
ATOM 1625 C CA . ILE A 1 195 ? -3.800 -3.993 -17.370 1.00 61.03 195 ILE A CA 1
ATOM 1626 C C . ILE A 1 195 ? -4.354 -4.572 -16.072 1.00 61.03 195 ILE A C 1
ATOM 1628 O O . ILE A 1 195 ? -5.327 -4.030 -15.552 1.00 61.03 195 ILE A O 1
ATOM 1632 N N . ALA A 1 196 ? -3.751 -5.628 -15.528 1.00 62.25 196 ALA A N 1
ATOM 1633 C CA . ALA A 1 196 ? -4.254 -6.331 -14.351 1.00 62.25 196 ALA A CA 1
ATOM 1634 C C . ALA A 1 196 ? -3.376 -6.172 -13.103 1.00 62.25 196 ALA A C 1
ATOM 1636 O O . ALA A 1 196 ? -3.883 -6.383 -12.012 1.00 62.25 196 ALA A O 1
ATOM 1637 N N . HIS A 1 197 ? -2.089 -5.831 -13.228 1.00 70.81 197 HIS A N 1
ATOM 1638 C CA . HIS A 1 197 ? -1.170 -5.831 -12.076 1.00 70.81 197 HIS A CA 1
ATOM 1639 C C . HIS A 1 197 ? -0.872 -4.438 -11.521 1.00 70.81 197 HIS A C 1
ATOM 1641 O O . HIS A 1 197 ? -0.885 -4.238 -10.319 1.00 70.81 197 HIS A O 1
ATOM 1647 N N . VAL A 1 198 ? -0.656 -3.454 -12.392 1.00 72.31 198 VAL A N 1
ATOM 1648 C CA . VAL A 1 198 ? -0.246 -2.099 -11.979 1.00 72.31 198 VAL A CA 1
ATOM 1649 C C . VAL A 1 198 ? -1.423 -1.264 -11.436 1.00 72.31 198 VAL A C 1
ATOM 1651 O O . VAL A 1 198 ? -1.226 -0.282 -10.718 1.00 72.31 198 VAL A O 1
ATOM 1654 N N . ARG A 1 199 ? -2.669 -1.644 -11.751 1.00 78.50 199 ARG A N 1
ATOM 1655 C CA . ARG A 1 199 ? -3.877 -0.905 -11.346 1.00 78.50 199 ARG A CA 1
ATOM 1656 C C . ARG A 1 199 ? -4.236 -1.132 -9.871 1.00 78.50 199 ARG A C 1
ATOM 1658 O O . ARG A 1 199 ? -4.027 -2.222 -9.354 1.00 78.50 199 ARG A O 1
ATOM 1665 N N . PRO A 1 200 ? -4.846 -0.142 -9.192 1.00 79.62 200 PRO A N 1
ATOM 1666 C CA . PRO A 1 200 ? -5.247 -0.282 -7.789 1.00 79.62 200 PRO A CA 1
ATOM 1667 C C . PRO A 1 200 ? -6.458 -1.210 -7.589 1.00 79.62 200 PRO A C 1
ATOM 1669 O O . PRO A 1 200 ? -6.548 -1.884 -6.565 1.00 79.62 200 PRO A O 1
ATOM 1672 N N . ASP A 1 201 ? -7.378 -1.253 -8.557 1.00 81.69 201 ASP A N 1
ATOM 1673 C CA . ASP A 1 201 ? -8.659 -1.980 -8.518 1.00 81.69 201 ASP A CA 1
ATOM 1674 C C . ASP A 1 201 ? -8.578 -3.442 -8.017 1.00 81.69 201 ASP A C 1
ATOM 1676 O O . ASP A 1 201 ? -9.315 -3.790 -7.087 1.00 81.69 201 ASP A O 1
ATOM 1680 N N . PRO A 1 202 ? -7.687 -4.304 -8.555 1.00 82.06 202 PRO A N 1
ATOM 1681 C CA . PRO A 1 202 ? -7.543 -5.700 -8.120 1.00 82.06 202 PRO A CA 1
ATOM 1682 C C . PRO A 1 202 ? -7.121 -5.855 -6.648 1.00 82.06 202 PRO A C 1
ATOM 1684 O O . PRO A 1 202 ? -7.459 -6.852 -6.009 1.00 82.06 202 PRO A O 1
ATOM 1687 N N . HIS A 1 203 ? -6.433 -4.860 -6.085 1.00 88.06 203 HIS A N 1
ATOM 1688 C CA . HIS A 1 203 ? -5.818 -4.926 -4.755 1.00 88.06 203 HIS A CA 1
ATOM 1689 C C . HIS A 1 203 ? -6.709 -4.380 -3.633 1.00 88.06 203 HIS A C 1
ATOM 1691 O O . HIS A 1 203 ? -6.416 -4.546 -2.447 1.00 88.06 203 HIS A O 1
ATOM 1697 N N . ILE A 1 204 ? -7.837 -3.746 -3.969 1.00 91.19 204 ILE A N 1
ATOM 1698 C CA . ILE A 1 204 ? -8.767 -3.201 -2.968 1.00 91.19 204 ILE A CA 1
ATOM 1699 C C . ILE A 1 204 ? -9.286 -4.319 -2.050 1.00 91.19 204 ILE A C 1
ATOM 1701 O O . ILE A 1 204 ? -9.421 -4.124 -0.839 1.00 91.19 204 ILE A O 1
ATOM 1705 N N . GLY A 1 205 ? -9.535 -5.509 -2.607 1.00 92.12 205 GLY A N 1
ATOM 1706 C CA . GLY A 1 205 ? -10.030 -6.665 -1.861 1.00 92.12 205 GLY A CA 1
ATOM 1707 C C . GLY A 1 205 ? -9.094 -7.092 -0.728 1.00 92.12 205 GLY A C 1
ATOM 1708 O O . GLY A 1 205 ? -9.534 -7.203 0.420 1.00 92.12 205 GLY A O 1
ATOM 1709 N N . SER A 1 206 ? -7.802 -7.278 -1.021 1.00 93.44 206 SER A N 1
ATOM 1710 C CA . SER A 1 206 ? -6.793 -7.708 -0.039 1.00 93.44 206 SER A CA 1
ATOM 1711 C C . SER A 1 206 ? -6.625 -6.682 1.088 1.00 93.44 206 SER A C 1
ATOM 1713 O O . SER A 1 206 ? -6.598 -7.043 2.271 1.00 93.44 206 SER A O 1
ATOM 1715 N N . TYR A 1 207 ? -6.652 -5.391 0.751 1.00 95.06 207 TYR A N 1
ATOM 1716 C CA . TYR A 1 207 ? -6.634 -4.302 1.728 1.00 95.06 207 TYR A CA 1
ATOM 1717 C C . TYR A 1 207 ? -7.871 -4.303 2.644 1.00 95.06 207 TYR A C 1
ATOM 1719 O O . TYR A 1 207 ? -7.751 -4.190 3.869 1.00 95.06 207 TYR A O 1
ATOM 1727 N N . CYS A 1 208 ? -9.074 -4.484 2.084 1.00 95.94 208 CYS A N 1
ATOM 1728 C CA . CYS A 1 208 ? -10.320 -4.560 2.854 1.00 95.94 208 CYS A CA 1
ATOM 1729 C C . CYS A 1 208 ? -10.342 -5.749 3.826 1.00 95.94 208 CYS A C 1
ATOM 1731 O O . CYS A 1 208 ? -10.812 -5.598 4.958 1.00 95.94 208 CYS A O 1
ATOM 1733 N N . VAL A 1 209 ? -9.807 -6.907 3.426 1.00 96.38 209 VAL A N 1
ATOM 1734 C CA . VAL A 1 209 ? -9.644 -8.069 4.318 1.00 96.38 209 VAL A CA 1
ATOM 1735 C C . VAL A 1 209 ? -8.727 -7.722 5.497 1.00 96.38 209 VAL A C 1
ATOM 1737 O O . VAL A 1 209 ? -9.045 -8.063 6.639 1.00 96.38 209 VAL A O 1
ATOM 1740 N N . GLY A 1 210 ? -7.653 -6.965 5.253 1.00 96.31 210 GLY A N 1
ATOM 1741 C CA . GLY A 1 210 ? -6.767 -6.437 6.294 1.00 96.31 210 GLY A CA 1
ATOM 1742 C C . GLY A 1 210 ? -7.506 -5.575 7.315 1.00 96.31 210 GLY A C 1
ATOM 1743 O O . GLY A 1 210 ? -7.432 -5.831 8.518 1.00 96.31 210 GLY A O 1
ATOM 1744 N N . ILE A 1 211 ? -8.296 -4.604 6.844 1.00 96.50 211 ILE A N 1
ATOM 1745 C CA . ILE A 1 211 ? -9.122 -3.737 7.703 1.00 96.50 211 ILE A CA 1
ATOM 1746 C C . ILE A 1 211 ? -10.104 -4.562 8.548 1.00 96.50 211 ILE A C 1
ATOM 1748 O O . ILE A 1 211 ? -10.223 -4.335 9.755 1.00 96.50 211 ILE A O 1
ATOM 1752 N N . LEU A 1 212 ? -10.815 -5.512 7.927 1.00 96.50 212 LEU A N 1
ATOM 1753 C CA . LEU A 1 212 ? -11.783 -6.378 8.608 1.00 96.50 212 LEU A CA 1
ATOM 1754 C C . LEU A 1 212 ? -11.121 -7.174 9.734 1.00 96.50 212 LEU A C 1
ATOM 1756 O O . LEU A 1 212 ? -11.631 -7.204 10.857 1.00 96.50 212 LEU A O 1
ATOM 1760 N N . MET A 1 213 ? -9.971 -7.779 9.440 1.00 95.75 213 MET A N 1
ATOM 1761 C CA . MET A 1 213 ? -9.208 -8.559 10.406 1.00 95.75 213 MET A CA 1
ATOM 1762 C C . MET A 1 213 ? -8.675 -7.680 11.544 1.00 95.75 213 MET A C 1
ATOM 1764 O O . MET A 1 213 ? -8.799 -8.037 12.718 1.00 95.75 213 MET A O 1
ATOM 1768 N N . GLY A 1 214 ? -8.158 -6.492 11.217 1.00 94.81 214 GLY A N 1
ATOM 1769 C CA . GLY A 1 214 ? -7.663 -5.521 12.194 1.00 94.81 214 GLY A CA 1
ATOM 1770 C C . GLY A 1 214 ? -8.757 -5.065 13.154 1.00 94.81 214 GLY A C 1
ATOM 1771 O O . GLY A 1 214 ? -8.541 -5.021 14.365 1.00 94.81 214 GLY A O 1
ATOM 1772 N N . TYR A 1 215 ? -9.960 -4.805 12.635 1.00 94.88 215 TYR A N 1
ATOM 1773 C CA . TYR A 1 215 ? -11.124 -4.468 13.452 1.00 94.88 215 TYR A CA 1
ATOM 1774 C C . TYR A 1 215 ? -11.564 -5.632 14.347 1.00 94.88 215 TYR A C 1
ATOM 1776 O O . TYR A 1 215 ? -11.812 -5.431 15.539 1.00 94.88 215 TYR A O 1
ATOM 1784 N N . TYR A 1 216 ? -11.653 -6.847 13.796 1.00 93.50 216 TYR A N 1
ATOM 1785 C CA . TYR A 1 216 ? -12.073 -8.023 14.556 1.00 93.50 216 TYR A CA 1
ATOM 1786 C C . TYR A 1 216 ? -11.123 -8.277 15.727 1.00 93.50 216 TYR A C 1
ATOM 1788 O O . TYR A 1 216 ? -11.569 -8.334 16.867 1.00 93.50 216 TYR A O 1
ATOM 1796 N N . ILE A 1 217 ? -9.809 -8.319 15.484 1.00 93.06 217 ILE A N 1
ATOM 1797 C CA . ILE A 1 217 ? -8.817 -8.540 16.546 1.00 93.06 217 ILE A CA 1
ATOM 1798 C C . ILE A 1 217 ? -8.807 -7.388 17.558 1.00 93.06 217 ILE A C 1
ATOM 1800 O O . ILE A 1 217 ? -8.711 -7.636 18.760 1.00 93.06 217 ILE A O 1
ATOM 1804 N N . ALA A 1 218 ? -8.925 -6.133 17.114 1.00 91.00 218 ALA A N 1
ATOM 1805 C CA . ALA A 1 218 ? -8.939 -4.994 18.031 1.00 91.00 218 ALA A CA 1
ATOM 1806 C C . ALA A 1 218 ? -10.162 -4.999 18.967 1.00 91.00 218 ALA A C 1
ATOM 1808 O O . ALA A 1 218 ? -10.054 -4.546 20.107 1.00 91.00 218 ALA A O 1
ATOM 1809 N N . THR A 1 219 ? -11.301 -5.524 18.502 1.00 87.62 219 THR A N 1
ATOM 1810 C CA . THR A 1 219 ? -12.546 -5.620 19.283 1.00 87.62 219 THR A CA 1
ATOM 1811 C C . THR A 1 219 ? -12.648 -6.877 20.142 1.00 87.62 219 THR A C 1
ATOM 1813 O O . THR A 1 219 ? -13.409 -6.877 21.113 1.00 87.62 219 THR A O 1
ATOM 1816 N N . GLN A 1 220 ? -11.863 -7.924 19.861 1.00 84.25 220 GLN A N 1
ATOM 1817 C CA . GLN A 1 220 ? -11.763 -9.066 20.766 1.00 84.25 220 GLN A CA 1
ATOM 1818 C C . GLN A 1 220 ? -11.213 -8.611 22.130 1.00 84.25 220 GLN A C 1
ATOM 1820 O O . GLN A 1 220 ? -10.113 -8.053 22.243 1.00 84.25 220 GLN A O 1
ATOM 1825 N N . LYS A 1 221 ? -11.969 -8.885 23.203 1.00 61.03 221 LYS A N 1
ATOM 1826 C CA . LYS A 1 221 ? -11.427 -8.833 24.570 1.00 61.03 221 LYS A CA 1
ATOM 1827 C C . LYS A 1 221 ? -10.286 -9.843 24.654 1.00 61.03 221 LYS A C 1
ATOM 1829 O O . LYS A 1 221 ? -10.396 -10.888 24.022 1.00 61.03 221 LYS A O 1
ATOM 1834 N N . LYS A 1 222 ? -9.212 -9.486 25.387 1.00 58.25 222 LYS A N 1
ATOM 1835 C CA . LYS A 1 222 ? -7.968 -10.267 25.572 1.00 58.25 222 LYS A CA 1
ATOM 1836 C C . LYS A 1 222 ? -8.196 -11.730 25.207 1.00 58.25 222 LYS A C 1
ATOM 1838 O O . LYS A 1 222 ? -8.898 -12.425 25.938 1.00 58.25 222 LYS A O 1
ATOM 1843 N N . ILE A 1 223 ? -7.630 -12.162 24.080 1.00 55.53 223 ILE A N 1
ATOM 1844 C CA . ILE A 1 223 ? -7.533 -13.583 23.775 1.00 55.53 223 ILE A CA 1
ATOM 1845 C C . ILE A 1 223 ? -6.720 -14.141 24.936 1.00 55.53 223 ILE A C 1
ATOM 1847 O O . ILE A 1 223 ? -5.505 -13.954 25.001 1.00 55.53 223 ILE A O 1
ATOM 1851 N N . ASN A 1 224 ? -7.405 -14.729 25.913 1.00 44.53 224 ASN A N 1
ATOM 1852 C CA . ASN A 1 224 ? -6.770 -15.593 26.879 1.00 44.53 224 ASN A CA 1
ATOM 1853 C C . ASN A 1 224 ? -6.286 -16.751 26.020 1.00 44.53 224 ASN A C 1
ATOM 1855 O O . ASN A 1 224 ? -7.056 -17.666 25.736 1.00 44.53 224 ASN A O 1
ATOM 1859 N N . LEU A 1 225 ? -5.048 -16.663 25.521 1.00 52.97 225 LEU A N 1
ATOM 1860 C CA . LEU A 1 225 ? -4.330 -17.842 25.075 1.00 52.97 225 LEU A CA 1
ATOM 1861 C C . LEU A 1 225 ? -4.362 -18.746 26.298 1.00 52.97 225 LEU A C 1
ATOM 1863 O O . LEU A 1 225 ? -3.639 -18.510 27.270 1.00 52.97 225 LEU A O 1
ATOM 1867 N N . SER A 1 226 ? -5.309 -19.682 26.309 1.00 45.84 226 SER A N 1
ATOM 1868 C CA . SER A 1 226 ? -5.406 -20.647 27.378 1.00 45.84 226 SER A CA 1
ATOM 1869 C C . SER A 1 226 ? -4.037 -21.298 27.431 1.00 45.84 226 SER A C 1
ATOM 1871 O O . SER A 1 226 ? -3.585 -21.912 26.462 1.00 45.84 226 SER A O 1
ATOM 1873 N N . ARG A 1 227 ? -3.355 -21.122 28.563 1.00 48.50 227 ARG A N 1
ATOM 1874 C CA . ARG A 1 227 ? -2.081 -21.769 28.880 1.00 48.50 227 ARG A CA 1
ATOM 1875 C C . ARG A 1 227 ? -2.145 -23.295 28.705 1.00 48.50 227 ARG A C 1
ATOM 1877 O O . ARG A 1 227 ? -1.101 -23.925 28.788 1.00 48.50 227 ARG A O 1
ATOM 1884 N N . GLN A 1 228 ? -3.318 -23.882 28.443 1.00 46.69 228 GLN A N 1
ATOM 1885 C CA . GLN A 1 228 ? -3.537 -25.305 28.185 1.00 46.69 228 GLN A CA 1
ATOM 1886 C C . GLN A 1 228 ? -2.635 -25.881 27.083 1.00 46.69 228 GLN A C 1
ATOM 1888 O O . GLN A 1 228 ? -2.027 -26.916 27.311 1.00 46.69 228 GLN A O 1
ATOM 1893 N N . LEU A 1 229 ? -2.403 -25.192 25.957 1.00 47.34 229 LEU A N 1
ATOM 1894 C CA . LEU A 1 229 ? -1.545 -25.755 24.891 1.00 47.34 229 LEU A CA 1
ATOM 1895 C C . LEU A 1 229 ? -0.039 -25.771 25.221 1.00 47.34 229 LEU A C 1
ATOM 1897 O O . LEU A 1 229 ? 0.731 -26.465 24.554 1.00 47.34 229 LEU A O 1
ATOM 1901 N N . VAL A 1 230 ? 0.384 -25.023 26.246 1.00 49.75 230 VAL A N 1
ATOM 1902 C CA . VAL A 1 230 ? 1.755 -25.061 26.788 1.00 49.75 230 VAL A CA 1
ATOM 1903 C C . VAL A 1 230 ? 1.825 -25.978 28.018 1.00 49.75 230 VAL A C 1
ATOM 1905 O O . VAL A 1 230 ? 2.811 -26.688 28.197 1.00 49.75 230 VAL A O 1
ATOM 1908 N N . GLY A 1 231 ? 0.760 -26.029 28.826 1.00 44.56 231 GLY A N 1
ATOM 1909 C CA . GLY A 1 231 ? 0.635 -26.910 29.988 1.00 44.56 231 GLY A CA 1
ATOM 1910 C C . GLY A 1 231 ? 0.587 -28.395 29.628 1.00 44.56 231 GLY A C 1
ATOM 1911 O O . GLY A 1 231 ? 1.225 -29.192 30.309 1.00 44.56 231 GLY A O 1
ATOM 1912 N N . ASP A 1 232 ? -0.071 -28.764 28.526 1.00 44.66 232 ASP A N 1
ATOM 1913 C CA . ASP A 1 232 ? -0.205 -30.173 28.131 1.00 44.66 232 ASP A CA 1
ATOM 1914 C C . ASP A 1 232 ? 1.110 -30.767 27.599 1.00 44.66 232 ASP A C 1
ATOM 1916 O O . ASP A 1 232 ? 1.376 -31.952 27.801 1.00 44.66 232 ASP A O 1
ATOM 1920 N N . ARG A 1 233 ? 1.995 -29.940 27.017 1.00 45.06 233 ARG A N 1
ATOM 1921 C CA . ARG A 1 233 ? 3.361 -30.359 26.650 1.00 45.06 233 ARG A CA 1
ATOM 1922 C C . ARG A 1 233 ? 4.304 -30.418 27.856 1.00 45.06 233 ARG A C 1
ATOM 1924 O O . ARG A 1 233 ? 5.060 -31.373 27.982 1.00 45.06 233 ARG A O 1
ATOM 1931 N N . LEU A 1 234 ? 4.196 -29.472 28.793 1.00 44.91 234 LEU A N 1
ATOM 1932 C CA . LEU A 1 234 ? 4.984 -29.490 30.036 1.00 44.91 234 LEU A CA 1
ATOM 1933 C C . LEU A 1 234 ? 4.544 -30.598 31.016 1.00 44.91 234 LEU A C 1
ATOM 1935 O O . LEU A 1 234 ? 5.348 -31.061 31.820 1.00 44.91 234 LEU A O 1
ATOM 1939 N N . SER A 1 235 ? 3.288 -31.058 30.952 1.00 41.59 235 SER A N 1
ATOM 1940 C CA . SER A 1 235 ? 2.775 -32.190 31.742 1.00 41.59 235 SER A CA 1
ATOM 1941 C C . SER A 1 235 ? 3.344 -33.546 31.297 1.00 41.59 235 SER A C 1
ATOM 1943 O O . SER A 1 235 ? 3.462 -34.460 32.119 1.00 41.59 235 SER A O 1
ATOM 1945 N N . GLN A 1 236 ? 3.709 -33.689 30.019 1.00 41.91 236 GLN A N 1
ATOM 1946 C CA . GLN A 1 236 ? 4.387 -34.889 29.522 1.00 41.91 236 GLN A CA 1
ATOM 1947 C C . GLN A 1 236 ? 5.875 -34.902 29.896 1.00 41.91 236 GLN A C 1
ATOM 1949 O O . GLN A 1 236 ? 6.345 -35.940 30.357 1.00 41.91 236 GLN A O 1
ATOM 1954 N N . ASP A 1 237 ? 6.576 -33.765 29.820 1.00 41.19 237 ASP A N 1
ATOM 1955 C CA . ASP A 1 237 ? 7.999 -33.685 30.199 1.00 41.19 237 ASP A CA 1
ATOM 1956 C C . ASP A 1 237 ? 8.234 -33.786 31.719 1.00 41.19 237 ASP A C 1
ATOM 1958 O O . ASP A 1 237 ? 9.190 -34.420 32.168 1.00 41.19 237 ASP A O 1
ATOM 1962 N N . ASN A 1 238 ? 7.329 -33.255 32.551 1.00 37.84 238 ASN A N 1
ATOM 1963 C CA . ASN A 1 238 ? 7.476 -33.311 34.015 1.00 37.84 238 ASN A CA 1
ATOM 1964 C C . ASN A 1 238 ? 7.262 -34.703 34.635 1.00 37.84 238 ASN A C 1
ATOM 1966 O O . ASN A 1 238 ? 7.466 -34.863 35.839 1.00 37.84 238 ASN A O 1
ATOM 1970 N N . ARG A 1 239 ? 6.863 -35.724 33.864 1.00 32.81 239 ARG A N 1
ATOM 1971 C CA . ARG A 1 239 ? 6.719 -37.094 34.389 1.00 32.81 239 ARG A CA 1
ATOM 1972 C C . ARG A 1 239 ? 8.049 -37.848 34.529 1.00 32.81 239 ARG A C 1
ATOM 1974 O O . ARG A 1 239 ? 8.041 -38.943 35.079 1.00 32.81 239 ARG A O 1
ATOM 1981 N N . VAL A 1 240 ? 9.168 -37.268 34.079 1.00 40.06 240 VAL A N 1
ATOM 1982 C CA . VAL A 1 240 ? 10.494 -37.923 34.061 1.00 40.06 240 VAL A CA 1
ATOM 1983 C C . VAL A 1 240 ? 11.480 -37.349 35.095 1.00 40.06 240 VAL A C 1
ATOM 1985 O O . VAL A 1 240 ? 12.498 -37.969 35.388 1.00 40.06 240 VAL A O 1
ATOM 1988 N N . LEU A 1 241 ? 11.189 -36.210 35.729 1.00 36.38 241 LEU A N 1
ATOM 1989 C CA . LEU A 1 241 ? 12.125 -35.579 36.667 1.00 36.38 241 LEU A CA 1
ATOM 1990 C C . LEU A 1 241 ? 11.866 -36.007 38.118 1.00 36.38 241 LEU A C 1
ATOM 1992 O O . LEU A 1 241 ? 11.028 -35.457 38.833 1.00 36.38 241 LEU A O 1
ATOM 1996 N N . HIS A 1 242 ? 12.629 -37.015 38.545 1.00 30.47 242 HIS A N 1
ATOM 1997 C CA . HIS A 1 242 ? 12.787 -37.399 39.942 1.00 30.47 242 HIS A CA 1
ATOM 1998 C C . HIS A 1 242 ? 13.244 -36.205 40.795 1.00 30.47 242 HIS A C 1
ATOM 2000 O O . HIS A 1 242 ? 14.187 -35.486 40.476 1.00 30.47 242 HIS A O 1
ATOM 2006 N N . ARG A 1 243 ? 12.528 -36.013 41.902 1.00 28.41 243 ARG A N 1
ATOM 2007 C CA . ARG A 1 243 ? 12.678 -34.936 42.881 1.00 28.41 243 ARG A CA 1
ATOM 2008 C C . ARG A 1 243 ? 13.951 -35.161 43.719 1.00 28.41 243 ARG A C 1
ATOM 2010 O O . ARG A 1 243 ? 13.979 -36.101 44.507 1.00 28.41 243 ARG A O 1
ATOM 2017 N N . HIS A 1 244 ? 14.958 -34.292 43.593 1.00 26.59 244 HIS A N 1
ATOM 2018 C CA . HIS A 1 244 ? 16.063 -34.168 44.559 1.00 26.59 244 HIS A CA 1
ATOM 2019 C C . HIS A 1 244 ? 15.898 -32.891 45.410 1.00 26.59 244 HIS A C 1
ATOM 2021 O O . HIS A 1 244 ? 15.455 -31.875 44.871 1.00 26.59 244 HIS A O 1
ATOM 2027 N N . PRO A 1 245 ? 16.207 -32.915 46.723 1.00 33.97 245 PRO A N 1
ATOM 2028 C CA . PRO A 1 245 ? 15.984 -31.783 47.614 1.00 33.97 245 PRO A CA 1
ATOM 2029 C C . PRO A 1 245 ? 17.294 -31.048 47.925 1.00 33.97 245 PRO A C 1
ATOM 2031 O O . PRO A 1 245 ? 18.082 -31.562 48.708 1.00 33.97 245 PRO A O 1
ATOM 2034 N N . SER A 1 246 ? 17.504 -29.846 47.377 1.00 32.09 246 SER A N 1
ATOM 2035 C CA . SER A 1 246 ? 18.409 -28.831 47.960 1.00 32.09 246 SER A CA 1
ATOM 2036 C C . SER A 1 246 ? 18.515 -27.586 47.072 1.00 32.09 246 SER A C 1
ATOM 2038 O O . SER A 1 246 ? 19.306 -27.589 46.141 1.00 32.09 246 SER A O 1
ATOM 2040 N N . ALA A 1 247 ? 17.725 -26.547 47.365 1.00 33.75 247 ALA A N 1
ATOM 2041 C CA . ALA A 1 247 ? 18.057 -25.125 47.168 1.00 33.75 247 ALA A CA 1
ATOM 2042 C C . ALA A 1 247 ? 16.847 -24.272 47.595 1.00 33.75 247 ALA A C 1
ATOM 2044 O O . ALA A 1 247 ? 15.864 -24.118 46.870 1.00 33.75 247 ALA A O 1
ATOM 2045 N N . THR A 1 248 ? 16.882 -23.756 48.819 1.00 35.72 248 THR A N 1
ATOM 2046 C CA . THR A 1 248 ? 15.918 -22.782 49.346 1.00 35.72 248 THR A CA 1
ATOM 2047 C C . THR A 1 248 ? 16.237 -21.389 48.790 1.00 35.72 248 THR A C 1
ATOM 2049 O O . THR A 1 248 ? 17.119 -20.721 49.317 1.00 35.72 248 THR A O 1
ATOM 2052 N N . CYS A 1 249 ? 15.527 -20.946 47.742 1.00 35.56 249 CYS A N 1
ATOM 2053 C CA . CYS A 1 249 ? 15.452 -19.531 47.340 1.00 35.56 249 CYS A CA 1
ATOM 2054 C C . CYS A 1 249 ? 14.192 -18.940 47.990 1.00 35.56 249 CYS A C 1
ATOM 2056 O O . CYS A 1 249 ? 13.062 -19.249 47.593 1.00 35.56 249 CYS A O 1
ATOM 2058 N N . ASP A 1 250 ? 14.382 -18.156 49.047 1.00 41.09 250 ASP A N 1
ATOM 2059 C CA . ASP A 1 250 ? 13.292 -17.545 49.796 1.00 41.09 250 ASP A CA 1
ATOM 2060 C C . ASP A 1 250 ? 12.860 -16.251 49.088 1.00 41.09 250 ASP A C 1
ATOM 2062 O O . ASP A 1 250 ? 13.613 -15.289 49.022 1.00 41.09 250 ASP A O 1
ATOM 2066 N N . ARG A 1 251 ? 11.597 -16.222 48.633 1.00 50.97 251 ARG A N 1
ATOM 2067 C CA . ARG A 1 251 ? 10.812 -15.036 48.207 1.00 50.97 251 ARG A CA 1
ATOM 2068 C C . ARG A 1 251 ? 10.914 -14.611 46.724 1.00 50.97 251 ARG A C 1
ATOM 2070 O O . ARG A 1 251 ? 11.483 -13.592 46.371 1.00 50.97 251 ARG A O 1
ATOM 2077 N N . LYS A 1 252 ? 10.077 -15.284 45.918 1.00 44.66 252 LYS A N 1
ATOM 2078 C CA . LYS A 1 252 ? 9.574 -14.953 44.558 1.00 44.66 252 LYS A CA 1
ATOM 2079 C C . LYS A 1 252 ? 10.475 -15.364 43.389 1.00 44.66 252 LYS A C 1
ATOM 2081 O O . LYS A 1 252 ? 11.420 -14.681 43.021 1.00 44.66 252 LYS A O 1
ATOM 2086 N N . TYR A 1 253 ? 10.052 -16.432 42.719 1.00 50.53 253 TYR A N 1
ATOM 2087 C CA . TYR A 1 253 ? 10.578 -16.873 41.432 1.00 50.53 253 TYR A CA 1
ATOM 2088 C C . TYR A 1 253 ? 9.559 -16.614 40.316 1.00 50.53 253 TYR A C 1
ATOM 2090 O O . TYR A 1 253 ? 8.353 -16.809 40.497 1.00 50.53 253 TYR A O 1
ATOM 2098 N N . LEU A 1 254 ? 10.046 -16.195 39.146 1.00 47.53 254 LEU A N 1
ATOM 2099 C CA . LEU A 1 254 ? 9.266 -16.162 37.910 1.00 47.53 254 LEU A CA 1
ATOM 2100 C C . LEU A 1 254 ? 9.848 -17.206 36.954 1.00 47.53 254 LEU A C 1
ATOM 2102 O O . LEU A 1 254 ? 11.012 -17.127 36.573 1.00 47.53 254 LEU A O 1
ATOM 2106 N N . LEU A 1 255 ? 9.037 -18.193 36.579 1.00 46.72 255 LEU A N 1
ATOM 2107 C CA . LEU A 1 255 ? 9.427 -19.230 35.625 1.00 46.72 255 LEU A CA 1
ATOM 2108 C C . LEU A 1 255 ? 8.993 -18.814 34.219 1.00 46.72 255 LEU A C 1
ATOM 2110 O O . LEU A 1 255 ? 7.797 -18.635 33.961 1.00 46.72 255 LEU A O 1
ATOM 2114 N N . VAL A 1 256 ? 9.960 -18.673 33.312 1.00 51.50 256 VAL A N 1
ATOM 2115 C CA . VAL A 1 256 ? 9.718 -18.388 31.892 1.00 51.50 256 VAL A CA 1
ATOM 2116 C C . VAL A 1 256 ? 10.472 -19.429 31.063 1.00 51.50 256 VAL A C 1
ATOM 2118 O O . VAL A 1 256 ? 11.647 -19.269 30.753 1.00 51.50 256 VAL A O 1
ATOM 2121 N N . GLY A 1 257 ? 9.794 -20.524 30.708 1.00 62.44 257 GLY A N 1
ATOM 2122 C CA . GLY A 1 257 ? 10.418 -21.635 29.975 1.00 62.44 257 GLY A CA 1
ATOM 2123 C C . GLY A 1 257 ? 11.410 -22.430 30.846 1.00 62.44 257 GLY A C 1
ATOM 2124 O O . GLY A 1 257 ? 11.094 -22.667 32.010 1.00 62.44 257 GLY A O 1
ATOM 2125 N N . PRO A 1 258 ? 12.585 -22.848 30.324 1.00 52.88 258 PRO A N 1
ATOM 2126 C CA . PRO A 1 258 ? 13.616 -23.566 31.093 1.00 52.88 258 PRO A CA 1
ATOM 2127 C C . PRO A 1 258 ? 14.455 -22.649 32.004 1.00 52.88 258 PRO A C 1
ATOM 2129 O O . PRO A 1 258 ? 15.424 -23.099 32.614 1.00 52.88 258 PRO A O 1
ATOM 2132 N N . TYR A 1 259 ? 14.110 -21.361 32.066 1.00 52.94 259 TYR A N 1
ATOM 2133 C CA . TYR A 1 259 ? 14.833 -20.349 32.823 1.00 52.94 259 TYR A CA 1
ATOM 2134 C C . TYR A 1 259 ? 14.093 -20.012 34.118 1.00 52.94 259 TYR A C 1
ATOM 2136 O O . TYR A 1 259 ? 12.885 -19.736 34.117 1.00 52.94 259 TYR A O 1
ATOM 2144 N N . GLN A 1 260 ? 14.842 -19.993 35.216 1.00 60.41 260 GLN A N 1
ATOM 2145 C CA . GLN A 1 260 ? 14.373 -19.619 36.539 1.00 60.41 260 GLN A CA 1
ATOM 2146 C C . GLN A 1 260 ? 14.993 -18.276 36.927 1.00 60.41 260 GLN A C 1
ATOM 2148 O O . GLN A 1 260 ? 16.209 -18.148 37.042 1.00 60.41 260 GLN A O 1
ATOM 2153 N N . PHE A 1 261 ? 14.145 -17.266 37.116 1.00 57.66 261 PHE A N 1
ATOM 2154 C CA . PHE A 1 261 ? 14.571 -15.965 37.619 1.00 57.66 261 PHE A CA 1
ATOM 2155 C C . PHE A 1 261 ? 14.395 -15.940 39.142 1.00 57.66 261 PHE A C 1
ATOM 2157 O O . PHE A 1 261 ? 13.253 -16.023 39.607 1.00 57.66 261 PHE A O 1
ATOM 2164 N N . CYS A 1 262 ? 15.490 -15.835 39.904 1.00 58.28 262 CYS A N 1
ATOM 2165 C CA . CYS A 1 262 ? 15.455 -15.571 41.351 1.00 58.28 262 CYS A CA 1
ATOM 2166 C C . CYS A 1 262 ? 15.826 -14.105 41.614 1.00 58.28 262 CYS A C 1
ATOM 2168 O O . CYS A 1 262 ? 16.819 -13.593 41.097 1.00 58.28 262 CYS A O 1
ATOM 2170 N N . LEU A 1 263 ? 14.990 -13.430 42.402 1.00 54.09 263 LEU A N 1
ATOM 2171 C CA . LEU A 1 263 ? 15.277 -12.118 42.977 1.00 54.09 263 LEU A CA 1
ATOM 2172 C C . LEU A 1 263 ? 15.845 -12.359 44.372 1.00 54.09 263 LEU A C 1
ATOM 2174 O O . LEU A 1 263 ? 15.135 -12.876 45.230 1.00 54.09 263 LEU A O 1
ATOM 2178 N N . GLU A 1 264 ? 17.119 -12.035 44.563 1.00 54.84 264 GLU A N 1
ATOM 2179 C CA . GLU A 1 264 ? 17.842 -12.348 45.801 1.00 54.84 264 GLU A CA 1
ATOM 2180 C C . GLU A 1 264 ? 17.713 -11.215 46.826 1.00 54.84 264 GLU A C 1
ATOM 2182 O O . GLU A 1 264 ? 17.532 -11.476 48.006 1.00 54.84 264 GLU A O 1
ATOM 2187 N N . ASP A 1 265 ? 17.674 -9.966 46.352 1.00 54.66 265 ASP A N 1
ATOM 2188 C CA . ASP A 1 265 ? 17.285 -8.772 47.102 1.00 54.66 265 ASP A CA 1
ATOM 2189 C C . ASP A 1 265 ? 16.792 -7.706 46.113 1.00 54.66 265 ASP A C 1
ATOM 2191 O O . ASP A 1 265 ? 17.025 -7.810 44.909 1.00 54.66 265 ASP A O 1
ATOM 2195 N N . SER A 1 266 ? 16.112 -6.652 46.581 1.00 56.38 266 SER A N 1
ATOM 2196 C CA . SER A 1 266 ? 15.503 -5.584 45.754 1.00 56.38 266 SER A CA 1
ATOM 2197 C C . SER A 1 266 ? 16.460 -4.807 44.816 1.00 56.38 266 SER A C 1
ATOM 2199 O O . SER A 1 266 ? 16.061 -3.812 44.214 1.00 56.38 266 SER A O 1
ATOM 2201 N N . SER A 1 267 ? 17.711 -5.247 44.680 1.00 50.72 267 SER A N 1
ATOM 2202 C CA . SER A 1 267 ? 18.787 -4.679 43.869 1.00 50.72 267 SER A CA 1
ATOM 2203 C C . SER A 1 267 ? 19.421 -5.657 42.858 1.00 50.72 267 SER A C 1
ATOM 2205 O O . SER A 1 267 ? 20.138 -5.179 41.972 1.00 50.72 267 SER A O 1
ATOM 2207 N N . SER A 1 268 ? 19.157 -6.972 42.909 1.00 51.59 268 SER A N 1
ATOM 2208 C CA . SER A 1 268 ? 19.768 -7.969 42.006 1.00 51.59 268 SER A CA 1
ATOM 2209 C C . SER A 1 268 ? 18.776 -9.003 41.448 1.00 51.59 268 SER A C 1
ATOM 2211 O O . SER A 1 268 ? 17.880 -9.491 42.137 1.00 51.59 268 SER A O 1
ATOM 2213 N N . LEU A 1 269 ? 18.943 -9.344 40.163 1.00 60.62 269 LEU A N 1
ATOM 2214 C CA . LEU A 1 269 ? 18.187 -10.386 39.460 1.00 60.62 269 LEU A CA 1
ATOM 2215 C C . LEU A 1 269 ? 19.156 -11.456 38.941 1.00 60.62 269 LEU A C 1
ATOM 2217 O O . LEU A 1 269 ? 20.089 -11.138 38.198 1.00 60.62 269 LEU A O 1
ATOM 2221 N N . GLN A 1 270 ? 18.906 -12.717 39.292 1.00 61.47 270 GLN A N 1
ATOM 2222 C CA . GLN A 1 270 ? 19.679 -13.866 38.825 1.00 61.47 270 GLN A CA 1
ATOM 2223 C C . GLN A 1 270 ? 18.879 -14.706 37.825 1.00 61.47 270 GLN A C 1
ATOM 2225 O O . GLN A 1 270 ? 17.711 -15.018 38.065 1.00 61.47 270 GLN A O 1
ATOM 2230 N N . LEU A 1 271 ? 19.521 -15.097 36.720 1.00 56.38 271 LEU A N 1
ATOM 2231 C CA . LEU A 1 271 ? 19.002 -16.064 35.752 1.00 56.38 271 LEU A CA 1
ATOM 2232 C C . LEU A 1 271 ? 19.720 -17.408 35.927 1.00 56.38 271 LEU A C 1
ATOM 2234 O O . LEU A 1 271 ? 20.922 -17.519 35.674 1.00 56.38 271 LEU A O 1
ATOM 2238 N N . ILE A 1 272 ? 18.957 -18.433 36.293 1.00 61.16 272 ILE A N 1
ATOM 2239 C CA . ILE A 1 272 ? 19.427 -19.810 36.459 1.00 61.16 272 ILE A CA 1
ATOM 2240 C C . ILE A 1 272 ? 18.816 -20.665 35.341 1.00 61.16 272 ILE A C 1
ATOM 2242 O O . ILE A 1 272 ? 17.633 -20.521 35.016 1.00 61.16 272 ILE A O 1
ATOM 2246 N N . TYR A 1 273 ? 19.615 -21.535 34.722 1.00 45.62 273 TYR A N 1
ATOM 2247 C CA . TYR A 1 273 ? 19.166 -22.444 33.662 1.00 45.62 273 TYR A CA 1
ATOM 2248 C C . TYR A 1 273 ? 19.442 -23.896 34.039 1.00 45.62 273 TYR A C 1
ATOM 2250 O O . TYR A 1 273 ? 20.592 -24.302 34.183 1.00 45.62 273 TYR A O 1
ATOM 2258 N N . GLY A 1 274 ? 18.377 -24.693 34.109 1.00 53.28 274 GLY A N 1
ATOM 2259 C CA . GLY A 1 274 ? 18.475 -26.130 34.355 1.00 53.28 274 GLY A CA 1
ATOM 2260 C C . GLY A 1 274 ? 18.769 -26.518 35.809 1.00 53.28 274 GLY A C 1
ATOM 2261 O O . GLY A 1 274 ? 18.700 -25.709 36.725 1.00 53.28 274 GLY A O 1
ATOM 2262 N N . THR A 1 275 ? 19.030 -27.812 36.011 1.00 46.56 275 THR A N 1
ATOM 2263 C CA . THR A 1 275 ? 19.154 -28.490 37.319 1.00 46.56 275 THR A CA 1
ATOM 2264 C C . THR A 1 275 ? 20.562 -28.466 37.914 1.00 46.56 275 THR A C 1
ATOM 2266 O O . THR A 1 275 ? 20.801 -29.079 38.950 1.00 46.56 275 THR A O 1
ATOM 2269 N N . GLN A 1 276 ? 21.513 -27.832 37.236 1.00 43.06 276 GLN A N 1
ATOM 2270 C CA . GLN A 1 276 ? 22.822 -27.523 37.793 1.00 43.06 276 GLN A CA 1
ATOM 2271 C C . GLN A 1 276 ? 22.814 -26.027 38.075 1.00 43.06 276 GLN A C 1
ATOM 2273 O O . GLN A 1 276 ? 22.437 -25.266 37.188 1.00 43.06 276 GLN A O 1
ATOM 2278 N N . ASP A 1 277 ? 23.211 -25.624 39.281 1.00 49.66 277 ASP A N 1
ATOM 2279 C CA . ASP A 1 277 ? 23.279 -24.232 39.751 1.00 49.66 277 ASP A CA 1
ATOM 2280 C C . ASP A 1 277 ? 24.359 -23.414 39.004 1.00 49.66 277 ASP A C 1
ATOM 2282 O O . ASP A 1 277 ? 25.238 -22.788 39.592 1.00 49.66 277 ASP A O 1
ATOM 2286 N N . ALA A 1 278 ? 24.340 -23.445 37.672 1.00 45.00 278 ALA A N 1
ATOM 2287 C CA . ALA A 1 278 ? 25.166 -22.627 36.811 1.00 45.00 278 ALA A CA 1
ATOM 2288 C C . ALA A 1 278 ? 24.477 -21.268 36.661 1.00 45.00 278 ALA A C 1
ATOM 2290 O O . ALA A 1 278 ? 23.544 -21.090 35.872 1.00 45.00 278 ALA A O 1
ATOM 2291 N N . LEU A 1 279 ? 24.933 -20.310 37.464 1.00 50.75 279 LEU A N 1
ATOM 2292 C CA . LEU A 1 279 ? 24.548 -18.908 37.368 1.00 50.75 279 LEU A CA 1
ATOM 2293 C C . LEU A 1 279 ? 24.960 -18.375 35.985 1.00 50.75 279 LEU A C 1
ATOM 2295 O O . LEU A 1 279 ? 26.144 -18.162 35.728 1.00 50.75 279 LEU A O 1
ATOM 2299 N N . LEU A 1 280 ? 23.999 -18.188 35.076 1.00 53.09 280 LEU A N 1
ATOM 2300 C CA . LEU A 1 280 ? 24.310 -17.753 33.710 1.00 53.09 280 LEU A CA 1
ATOM 2301 C C . LEU A 1 280 ? 24.522 -16.244 33.633 1.00 53.09 280 LEU A C 1
ATOM 2303 O O . LEU A 1 280 ? 25.457 -15.788 32.980 1.00 53.09 280 LEU A O 1
ATOM 2307 N N . LEU A 1 281 ? 23.645 -15.464 34.267 1.00 52.75 281 LEU A N 1
ATOM 2308 C CA . LEU A 1 281 ? 23.644 -14.006 34.185 1.00 52.75 281 LEU A CA 1
ATOM 2309 C C . LEU A 1 281 ? 23.156 -13.408 35.509 1.00 52.75 281 LEU A C 1
ATOM 2311 O O . LEU A 1 281 ? 22.110 -13.796 36.031 1.00 52.75 281 LEU A O 1
ATOM 2315 N N . HIS A 1 282 ? 23.916 -12.443 36.022 1.00 54.88 282 HIS A N 1
ATOM 2316 C CA . HIS A 1 282 ? 23.576 -11.649 37.199 1.00 54.88 282 HIS A CA 1
ATOM 2317 C C . HIS A 1 282 ? 23.465 -10.184 36.783 1.00 54.88 282 HIS A C 1
ATOM 2319 O O . HIS A 1 282 ? 24.437 -9.591 36.305 1.00 54.88 282 HIS A O 1
ATOM 2325 N N . TRP A 1 283 ? 22.293 -9.586 36.974 1.00 55.66 283 TRP A N 1
ATOM 2326 C CA . TRP A 1 283 ? 22.056 -8.182 36.652 1.00 55.66 283 TRP A CA 1
ATOM 2327 C C . TRP A 1 283 ? 21.781 -7.366 37.912 1.00 55.66 283 TRP A C 1
ATOM 2329 O O . TRP A 1 283 ? 20.998 -7.764 38.773 1.00 55.66 283 TRP A O 1
ATOM 2339 N N . SER A 1 284 ? 22.403 -6.188 37.991 1.00 54.50 284 SER A N 1
ATOM 2340 C CA . SER A 1 284 ? 22.031 -5.158 38.962 1.00 54.50 284 SER A CA 1
ATOM 2341 C C . SER A 1 284 ? 20.837 -4.375 38.419 1.00 54.50 284 SER A C 1
ATOM 2343 O O . SER A 1 284 ? 20.911 -3.801 37.329 1.00 54.50 284 SER A O 1
ATOM 2345 N N . LEU A 1 285 ? 19.743 -4.322 39.181 1.00 56.41 285 LEU A N 1
ATOM 2346 C CA . LEU A 1 285 ? 18.511 -3.616 38.802 1.00 56.41 285 LEU A CA 1
ATOM 2347 C C . LEU A 1 285 ? 18.736 -2.112 38.571 1.00 56.41 285 LEU A C 1
ATOM 2349 O O . LEU A 1 285 ? 17.981 -1.496 37.825 1.00 56.41 285 LEU A O 1
ATOM 2353 N N . ARG A 1 286 ? 19.808 -1.530 39.130 1.00 50.81 286 ARG A N 1
ATOM 2354 C CA . ARG A 1 286 ? 20.151 -0.112 38.941 1.00 50.81 286 ARG A CA 1
ATOM 2355 C C . ARG A 1 286 ? 20.483 0.224 37.481 1.00 50.81 286 ARG A C 1
ATOM 2357 O O . ARG A 1 286 ? 19.966 1.199 36.959 1.00 50.81 286 ARG A O 1
ATOM 2364 N N . CYS A 1 287 ? 21.223 -0.643 36.787 1.00 44.44 287 CYS A N 1
ATOM 2365 C CA . CYS A 1 287 ? 21.546 -0.463 35.364 1.00 44.44 287 CYS A CA 1
ATOM 2366 C C . CYS A 1 287 ? 20.345 -0.703 34.427 1.00 44.44 287 CYS A C 1
ATOM 2368 O O . CYS A 1 287 ? 20.337 -0.254 33.280 1.00 44.44 287 CYS A O 1
ATOM 2370 N N . MET A 1 288 ? 19.328 -1.430 34.899 1.00 49.44 288 MET A N 1
ATOM 2371 C CA . MET A 1 288 ? 18.120 -1.737 34.128 1.00 49.44 288 MET A CA 1
ATOM 2372 C C . MET A 1 288 ? 17.113 -0.577 34.136 1.00 49.44 288 MET A C 1
ATOM 2374 O O . MET A 1 288 ? 16.365 -0.416 33.178 1.00 49.44 288 MET A O 1
ATOM 2378 N N . VAL A 1 289 ? 17.108 0.241 35.193 1.00 51.88 289 VAL A N 1
ATOM 2379 C CA . VAL A 1 289 ? 16.283 1.459 35.273 1.00 51.88 289 VAL A CA 1
ATOM 2380 C C . VAL A 1 289 ? 16.884 2.575 34.411 1.00 51.88 289 VAL A C 1
ATOM 2382 O O . VAL A 1 289 ? 16.165 3.164 33.609 1.00 51.88 289 VAL A O 1
ATOM 2385 N N . ASP A 1 290 ? 18.207 2.760 34.451 1.00 38.84 290 ASP A N 1
ATOM 2386 C CA . ASP A 1 290 ? 18.903 3.789 33.656 1.00 38.84 290 ASP A CA 1
ATOM 2387 C C . ASP A 1 290 ? 18.769 3.585 32.127 1.00 38.84 290 ASP A C 1
ATOM 2389 O O . ASP A 1 290 ? 18.906 4.526 31.347 1.00 38.84 290 ASP A O 1
ATOM 2393 N N . SER A 1 291 ? 18.472 2.362 31.670 1.00 40.38 291 SER A N 1
ATOM 2394 C CA . SER A 1 291 ? 18.243 2.049 30.248 1.00 40.38 291 SER A CA 1
ATOM 2395 C C . SER A 1 291 ? 16.795 2.263 29.788 1.00 40.38 291 SER A C 1
ATOM 2397 O O . SER A 1 291 ? 16.551 2.382 28.586 1.00 40.38 291 SER A O 1
ATOM 2399 N N . ILE A 1 292 ? 15.839 2.358 30.717 1.00 41.41 292 ILE A N 1
ATOM 2400 C CA . ILE A 1 292 ? 14.436 2.684 30.420 1.00 41.41 292 ILE A CA 1
ATOM 2401 C C . ILE A 1 292 ? 14.262 4.201 30.262 1.00 41.41 292 ILE A C 1
ATOM 2403 O O . ILE A 1 292 ? 13.518 4.634 29.381 1.00 41.41 292 ILE A O 1
ATOM 2407 N N . ASP A 1 293 ? 15.008 5.004 31.026 1.00 36.28 293 ASP A N 1
ATOM 2408 C CA . ASP A 1 293 ? 14.945 6.471 30.947 1.00 36.28 293 ASP A CA 1
ATOM 2409 C C . ASP A 1 293 ? 15.476 7.031 29.611 1.00 36.28 293 ASP A C 1
ATOM 2411 O O . ASP A 1 293 ? 15.079 8.115 29.186 1.00 36.28 293 ASP A O 1
ATOM 2415 N N . PHE A 1 294 ? 16.287 6.267 28.869 1.00 36.28 294 PHE A N 1
ATOM 2416 C CA . PHE A 1 294 ? 16.815 6.689 27.562 1.00 36.28 294 PHE A CA 1
ATOM 2417 C C . PHE A 1 294 ? 15.777 6.684 26.420 1.00 36.28 294 PHE A C 1
ATOM 2419 O O . PHE A 1 294 ? 16.038 7.235 25.355 1.00 36.28 294 PHE A O 1
ATOM 2426 N N . TYR A 1 295 ? 14.596 6.087 26.621 1.00 35.88 295 TYR A N 1
ATOM 2427 C CA . TYR A 1 295 ? 13.485 6.107 25.651 1.00 35.88 295 TYR A CA 1
ATOM 2428 C C . TYR A 1 295 ? 12.424 7.182 25.954 1.00 35.88 295 TYR A C 1
ATOM 2430 O O . TYR A 1 295 ? 11.386 7.228 25.291 1.00 35.88 295 TYR A O 1
ATOM 2438 N N . GLY A 1 296 ? 12.675 8.038 26.950 1.00 40.22 296 GLY A N 1
ATOM 2439 C CA . GLY A 1 296 ? 11.758 9.073 27.430 1.00 40.22 296 GLY A CA 1
ATOM 2440 C C . GLY A 1 296 ? 12.205 10.515 27.173 1.00 40.22 296 GLY A C 1
ATOM 2441 O O . GLY A 1 296 ? 11.868 11.374 27.987 1.00 40.22 296 GLY A O 1
ATOM 2442 N N . ALA A 1 297 ? 12.942 10.789 26.090 1.00 32.12 297 ALA A N 1
ATOM 2443 C CA . ALA A 1 297 ? 13.302 12.144 25.651 1.00 32.12 297 ALA A CA 1
ATOM 2444 C C . ALA A 1 297 ? 13.047 12.340 24.150 1.00 32.12 297 ALA A C 1
ATOM 2446 O O . ALA A 1 297 ? 13.403 11.429 23.367 1.00 32.12 297 ALA A O 1
#

pLDDT: mean 72.59, std 19.35, range [26.59, 96.5]

Organism: Parasteatoda tepidariorum (NCBI:txid114398)

Sequence (297 aa):
DVTTRLLDGVRLAGRFFFQIAINSFAAPDTFFFISGFLVVYSNMKLNLPKIPFVYFVLYRYLRLVPPIMFIIGVWILSASIDQGPLFKEHVFEEFIDHCDKLWWKNILCINNYSGVDGECMPWTWYIAVDLQLYVLCYFLLNILRRNPKRVLFILKTTVVASVFYLMAYYVHYDLPPVPFLIYIAPKASLYYTKIAHVRPDPHIGSYCVGILMGYYIATQKKINLSRQLVGDRLSQDNRVLHRHPSATCDRKYLLVGPYQFCLEDSSSLQLIYGTQDALLLHWSLRCMVDSIDFYGA

Secondary structure (DSSP, 8-state):
-HHHHHHHHHHHHTSHHHHHHHGGGGHHHHHHHHHHHHHHHHHHHTT-----HHHHHHHHHHHHHHHHHHHHHHHHHHHHH---TTTTSHHHHHHHHHHHHHHHHHHTT-GGGS-GGG-SSTTHHHHHHHHHHHHHHHHHHHHHHH-HHHHHHHHHHHHHHHHHHHHHHHHHTT--SSGGGGGG-HHHHHHHIIIIISSSGGGHHHHHHHHHHHHHHHHS------THHHHHHHHHHTTS----------S-EEEETTEEEEEEETTEEEEEESSS--EEEEEEHHHHHHTTGGG--

Foldseek 3Di:
DVVVVVVVVLVCLPDPVNVVVLQCLCVLLVVLLQLLLCVLLVCLQVVDDQDDLCCQLVVLLVVPQVVVLVVLVVLLVVLVVDPDPVCPPVVNVLLSVLSVVQVVCLNVLNQLVVFPSRDSDLPSLSVSLSSVLSSVSSVLSVVCVVPVPVSLVVLVVLLVVLVVVVVVVCVVVVQDPGSSCCVVDVVSVSVCRRPPRSHNSNSNNSNSNSNNNSNVVSPDDPPCPPCVVVVVVVVVVVVPDDDDDDDDQPDDWDDDDQWIWGDNDPFKIWIAGDDDRPGPDIDGVVVVVVVVVVVVD

Radius of gyration: 27.65 Å; chains: 1; bounding box: 51×54×80 Å